Protein AF-A0A7S3ABY4-F1 (afdb_monomer_lite)

Organism: NCBI:txid101924

Radius of gyration: 22.82 Å; chains: 1; bounding box: 64×65×54 Å

pLDDT: mean 74.4, std 22.3, range [26.83, 98.19]

Sequence (322 aa):
MRSNRGLSEVEAQALKEISFKIVRERDPAELLEDACKLESSLGEHRMHLVALGISEEELAELKRVKKISQMGSVTTRELLHVELCKQKLIDHCFTENWKFIEQLFDSEVTTTGPKHLRVHGTEIVVPEICLAEYGEDFASDVFSIIYNGILREAIDLYSVLASLKRRTVLVDREDVRAVFSWWTDFRVFVVKSFEVEDQFILPWVTRRVNVSKTVMQQTCRNLRRSRIAFNLLKVSNTDEFEGRMHPGEVINRFHAAWEKVFLELKSYFEDSHRILVPMVARAYQPTDKTKLEREIFHYLKGNDEADLVYAFYQCNWTSSQD

Secondary structure (DSSP, 8-state):
-----PPPHHHHHHHHHHHHHHHHHS-HHHHHHHHHHHHHHHHHTHHHHHHTT--HHHHHHHHHHHHHHHTT---HHHHHHHHHHHHHHHHHHHHH-THHHHHHH---------------PPP------PPPPSSS-HHHHHHHHHHHHHHHHHHHHHHHHHHHHHTGGG--HHHHHHHHHHHHHHHHHHHHHHHHIIIIIHHHHHHH---TTSTTSHHHHHHHHHHHHHHHHHHHGGGGGTTTS-HHHHHHHHHHHHHHHHHHHHHHHHHHHHHHHHHHHHH--HHHHHHHHHHHHHHHHHTT-HHHHHHHHHHHHHTT--

Structure (mmCIF, N/CA/C/O backbone):
data_AF-A0A7S3ABY4-F1
#
_entry.id   AF-A0A7S3ABY4-F1
#
loop_
_atom_site.group_PDB
_atom_site.id
_atom_site.type_symbol
_atom_site.label_atom_id
_atom_site.label_alt_id
_atom_site.label_comp_id
_atom_site.label_asym_id
_atom_site.label_entity_id
_atom_site.label_seq_id
_atom_site.pdbx_PDB_ins_code
_atom_site.Cartn_x
_atom_site.Cartn_y
_atom_site.Cartn_z
_atom_site.occupancy
_atom_site.B_iso_or_equiv
_atom_site.auth_seq_id
_atom_site.auth_comp_id
_atom_site.auth_asym_id
_atom_site.auth_atom_id
_atom_site.pdbx_PDB_model_num
ATOM 1 N N . MET A 1 1 ? -37.703 10.423 -8.202 1.00 34.94 1 MET A N 1
ATOM 2 C CA . MET A 1 1 ? -37.306 11.652 -7.483 1.00 34.94 1 MET A CA 1
ATOM 3 C C . MET A 1 1 ? -36.234 11.285 -6.465 1.00 34.94 1 MET A C 1
ATOM 5 O O . MET A 1 1 ? -36.571 10.749 -5.418 1.00 34.94 1 MET A O 1
ATOM 9 N N . ARG A 1 2 ? -34.948 11.452 -6.801 1.00 26.83 2 ARG A N 1
ATOM 10 C CA . ARG A 1 2 ? -33.851 11.240 -5.842 1.00 26.83 2 ARG A CA 1
ATOM 11 C C . ARG A 1 2 ? -33.634 12.552 -5.086 1.00 26.83 2 ARG A C 1
ATOM 13 O O . ARG A 1 2 ? -33.465 13.597 -5.701 1.00 26.83 2 ARG A O 1
ATOM 20 N N . SER A 1 3 ? -33.759 12.486 -3.765 1.00 28.47 3 SER A N 1
ATOM 21 C CA . SER A 1 3 ? -33.599 13.614 -2.847 1.00 28.47 3 SER A CA 1
ATOM 22 C C . SER A 1 3 ? -32.124 14.016 -2.796 1.00 28.47 3 SER A C 1
ATOM 24 O O . SER A 1 3 ? -31.287 13.221 -2.375 1.00 28.47 3 SER A O 1
ATOM 26 N N . ASN A 1 4 ? -31.821 15.240 -3.236 1.00 27.44 4 ASN A N 1
ATOM 27 C CA . ASN A 1 4 ? -30.537 15.900 -3.014 1.00 27.44 4 ASN A CA 1
ATOM 28 C C . ASN A 1 4 ? -30.424 16.195 -1.512 1.00 27.44 4 ASN A C 1
ATOM 30 O O . ASN A 1 4 ? -30.981 17.180 -1.025 1.00 27.44 4 ASN A O 1
ATOM 34 N N . ARG A 1 5 ? -29.765 15.317 -0.750 1.00 35.97 5 ARG A N 1
ATOM 35 C CA . ARG A 1 5 ? -29.395 15.634 0.631 1.00 35.97 5 ARG A CA 1
ATOM 36 C C . ARG A 1 5 ? -28.160 16.524 0.584 1.00 35.97 5 ARG A C 1
ATOM 38 O O . ARG A 1 5 ? -27.069 16.050 0.293 1.00 35.97 5 ARG A O 1
ATOM 45 N N . GLY A 1 6 ? -28.362 17.817 0.825 1.00 34.53 6 GLY A N 1
ATOM 46 C CA . GLY A 1 6 ? -27.263 18.736 1.103 1.00 34.53 6 GLY A CA 1
ATOM 47 C C . GLY A 1 6 ? -26.481 18.288 2.339 1.00 34.53 6 GLY A C 1
ATOM 48 O O . GLY A 1 6 ? -27.031 17.615 3.214 1.00 34.53 6 GLY A O 1
ATOM 49 N N . LEU A 1 7 ? -25.202 18.659 2.382 1.00 32.78 7 LEU A N 1
ATOM 50 C CA . LEU A 1 7 ? -24.320 18.453 3.531 1.00 32.78 7 LEU A CA 1
ATOM 51 C C . LEU A 1 7 ? -24.982 18.982 4.805 1.00 32.78 7 LEU A C 1
ATOM 53 O O . LEU A 1 7 ? -25.539 20.084 4.810 1.00 32.78 7 LEU A O 1
ATOM 57 N N . SER A 1 8 ? -24.906 18.210 5.884 1.00 52.22 8 SER A N 1
ATOM 58 C CA . SER A 1 8 ? -25.321 18.692 7.195 1.00 52.22 8 SER A CA 1
ATOM 59 C C . SER A 1 8 ? -24.433 19.861 7.629 1.00 52.22 8 SER A C 1
ATOM 61 O O . SER A 1 8 ? -23.268 19.974 7.244 1.00 52.22 8 SER A O 1
ATOM 63 N N . GLU A 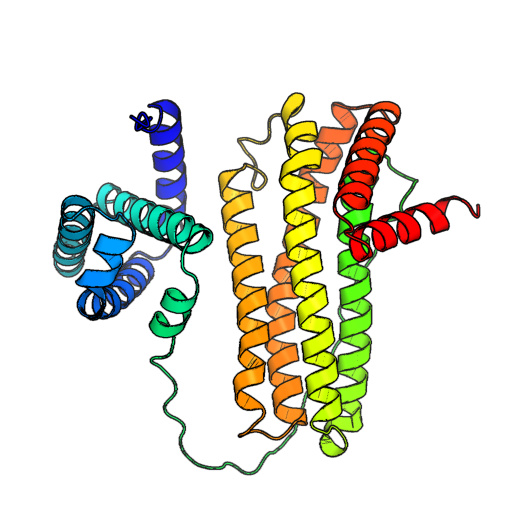1 9 ? -24.976 20.742 8.464 1.00 41.00 9 GLU A N 1
ATOM 64 C CA . GLU A 1 9 ? -24.266 21.923 8.972 1.00 41.00 9 GLU A CA 1
ATOM 65 C C . GLU A 1 9 ? -22.955 21.553 9.695 1.00 41.00 9 GLU A C 1
ATOM 67 O O . GLU A 1 9 ? -21.967 22.285 9.640 1.00 41.00 9 GLU A O 1
ATOM 72 N N . VAL A 1 10 ? -22.911 20.352 10.281 1.00 41.34 10 VAL A N 1
ATOM 73 C CA . VAL A 1 10 ? -21.732 19.772 10.936 1.00 41.34 10 VAL A CA 1
ATOM 74 C C . VAL A 1 10 ? -20.662 19.363 9.918 1.00 41.34 10 VAL A C 1
ATOM 76 O O . VAL A 1 10 ? -19.484 19.655 10.114 1.00 41.34 10 VAL A O 1
ATOM 79 N N . GLU A 1 11 ? -21.054 18.739 8.807 1.00 38.66 11 GLU A N 1
ATOM 80 C CA . GLU A 1 11 ? -20.134 18.357 7.726 1.00 38.66 11 GLU A CA 1
ATOM 81 C C . GLU A 1 11 ? -19.589 19.591 6.996 1.00 38.66 11 GLU A C 1
ATOM 83 O O . GLU A 1 11 ? -18.399 19.654 6.685 1.00 38.66 11 GLU A O 1
ATOM 88 N N . ALA A 1 12 ? -20.423 20.617 6.799 1.00 42.19 12 ALA A N 1
ATOM 89 C CA . ALA A 1 12 ? -20.000 21.895 6.235 1.00 42.19 12 ALA A CA 1
ATOM 90 C C . ALA A 1 12 ? -18.979 22.615 7.137 1.00 42.19 12 ALA A C 1
ATOM 92 O O . ALA A 1 12 ? -17.996 23.171 6.641 1.00 42.19 12 ALA A O 1
ATOM 93 N N . GLN A 1 13 ? -19.172 22.576 8.458 1.00 44.34 13 GLN A N 1
ATOM 94 C CA . GLN A 1 13 ? -18.255 23.182 9.423 1.00 44.34 13 GLN A CA 1
ATOM 95 C C . GLN A 1 13 ? -16.932 22.401 9.546 1.00 44.34 13 GLN A C 1
ATOM 97 O O . GLN A 1 13 ? -15.869 23.015 9.617 1.00 44.34 13 GLN A O 1
ATOM 102 N N . ALA A 1 14 ? -16.966 21.067 9.488 1.00 40.28 14 ALA A N 1
ATOM 103 C CA . ALA A 1 14 ? -15.760 20.235 9.506 1.00 40.28 14 ALA A CA 1
ATOM 104 C C . ALA A 1 14 ? -14.910 20.415 8.236 1.00 40.28 14 ALA A C 1
ATOM 106 O O . ALA A 1 14 ? -13.692 20.582 8.318 1.00 40.28 14 ALA A O 1
ATOM 107 N N . LEU A 1 15 ? -15.548 20.457 7.061 1.00 40.19 15 LEU A N 1
ATOM 108 C CA . LEU A 1 15 ? -14.867 20.761 5.798 1.00 40.19 15 LEU A CA 1
ATOM 109 C C . LEU A 1 15 ? -14.243 22.160 5.826 1.00 40.19 15 LEU A C 1
ATOM 111 O O . LEU A 1 15 ? -13.104 22.335 5.400 1.00 40.19 15 LEU A O 1
ATOM 115 N N . LYS A 1 16 ? -14.940 23.139 6.414 1.00 43.56 16 LYS A N 1
ATOM 116 C CA . LYS A 1 16 ? -14.416 24.492 6.614 1.00 43.56 16 LYS A CA 1
ATOM 117 C C . LYS A 1 16 ? -13.137 24.482 7.456 1.00 43.56 16 LYS A C 1
ATOM 119 O O . LYS A 1 16 ? -12.159 25.105 7.065 1.00 43.56 16 LYS A O 1
ATOM 124 N N . GLU A 1 17 ? -13.098 23.761 8.572 1.00 43.47 17 GLU A N 1
ATOM 125 C CA . GLU A 1 17 ? -11.913 23.700 9.445 1.00 43.47 17 GLU A CA 1
ATOM 126 C C . GLU A 1 17 ? -10.717 22.985 8.797 1.00 43.47 17 GLU A C 1
ATOM 128 O O . GLU A 1 17 ? -9.575 23.432 8.936 1.00 43.47 17 GLU A O 1
ATOM 133 N N . ILE A 1 18 ? -10.969 21.920 8.035 1.00 40.62 18 ILE A N 1
ATOM 134 C CA . ILE A 1 18 ? -9.929 21.141 7.347 1.00 40.62 18 ILE A CA 1
ATOM 135 C C . ILE A 1 18 ? -9.303 21.947 6.215 1.00 40.62 18 ILE A C 1
ATOM 137 O O . ILE A 1 18 ? -8.078 22.064 6.135 1.00 40.62 18 ILE A O 1
ATOM 141 N N . SER A 1 19 ? -10.129 22.572 5.381 1.00 40.19 19 SER A N 1
ATOM 142 C CA . SER A 1 19 ? -9.645 23.443 4.320 1.00 40.19 19 SER A CA 1
ATOM 143 C C . SER A 1 19 ? -8.882 24.651 4.892 1.00 40.19 19 SER A C 1
ATOM 145 O O . SER A 1 19 ? -7.916 25.103 4.285 1.00 40.19 19 SER A O 1
ATOM 147 N N . PHE A 1 20 ? -9.239 25.145 6.090 1.00 43.31 20 PHE A N 1
ATOM 148 C CA . PHE A 1 20 ? -8.554 26.283 6.724 1.00 43.31 20 PHE A CA 1
ATOM 149 C C . PHE A 1 20 ? -7.136 25.895 7.137 1.00 43.31 20 PHE A C 1
ATOM 151 O O . PHE A 1 20 ? -6.229 26.723 7.093 1.00 43.31 20 PHE A O 1
ATOM 158 N N . LYS A 1 21 ? -6.944 24.632 7.524 1.00 41.59 21 LYS A N 1
ATOM 159 C CA . LYS A 1 21 ? -5.642 24.077 7.879 1.00 41.59 21 LYS A CA 1
ATOM 160 C C . LYS A 1 21 ? -4.755 23.881 6.646 1.00 41.59 21 LYS A C 1
ATOM 162 O O . LYS A 1 21 ? -3.610 24.315 6.667 1.00 41.59 21 LYS A O 1
ATOM 167 N N . ILE A 1 22 ? -5.313 23.346 5.557 1.00 42.62 22 ILE A N 1
ATOM 168 C CA . ILE A 1 22 ? -4.608 23.160 4.273 1.00 42.62 22 ILE A CA 1
ATOM 169 C C . ILE A 1 22 ? -4.133 24.505 3.698 1.00 42.62 22 ILE A C 1
ATOM 171 O O . ILE A 1 22 ? -2.980 24.635 3.299 1.00 42.62 22 ILE A O 1
ATOM 175 N N . VAL A 1 23 ? -4.993 25.529 3.717 1.00 42.62 23 VAL A N 1
ATOM 176 C CA . VAL A 1 23 ? -4.667 26.879 3.216 1.00 42.62 23 VAL A CA 1
ATOM 177 C C . VAL A 1 23 ? -3.623 27.591 4.084 1.00 42.62 23 VAL A C 1
ATOM 179 O O . VAL A 1 23 ? -2.873 28.422 3.587 1.00 42.62 23 VAL A O 1
ATOM 182 N N . ARG A 1 24 ? -3.557 27.283 5.384 1.00 45.44 24 ARG A N 1
ATOM 183 C CA . ARG A 1 24 ? -2.607 27.910 6.314 1.00 45.44 24 ARG A CA 1
ATOM 184 C C . ARG A 1 24 ? -1.200 27.309 6.232 1.00 45.44 24 ARG A C 1
ATOM 186 O O . ARG A 1 24 ? -0.250 27.962 6.649 1.00 45.44 24 ARG A O 1
ATOM 193 N N . GLU A 1 25 ? -1.086 26.079 5.737 1.00 44.97 25 GLU A N 1
ATOM 194 C CA . GLU A 1 25 ? 0.168 25.318 5.673 1.00 44.97 25 GLU A CA 1
ATOM 195 C C . GLU A 1 25 ? 0.835 25.353 4.283 1.00 44.97 25 GLU A C 1
ATOM 197 O O . GLU A 1 25 ? 2.002 24.983 4.177 1.00 44.97 25 GLU A O 1
ATOM 202 N N . ARG A 1 26 ? 0.144 25.822 3.231 1.00 48.25 26 ARG A N 1
ATOM 203 C CA . ARG A 1 26 ? 0.707 25.978 1.875 1.00 48.25 26 ARG A CA 1
ATOM 204 C C . ARG A 1 26 ? 0.994 27.441 1.539 1.00 48.25 26 ARG A C 1
ATOM 206 O O . ARG A 1 26 ? 0.268 28.334 1.973 1.00 48.25 26 ARG A O 1
ATOM 213 N N . ASP A 1 27 ? 2.036 27.675 0.741 1.00 52.84 27 ASP A N 1
ATOM 214 C CA . ASP A 1 27 ? 2.350 29.006 0.216 1.00 52.84 27 ASP A CA 1
ATOM 215 C C . ASP A 1 27 ? 1.192 29.485 -0.690 1.00 52.84 27 ASP A C 1
ATOM 217 O O . ASP A 1 27 ? 0.827 28.788 -1.645 1.00 52.84 27 ASP A O 1
ATOM 221 N N . PRO A 1 28 ? 0.585 30.658 -0.422 1.00 43.59 28 PRO A N 1
ATOM 222 C CA . PRO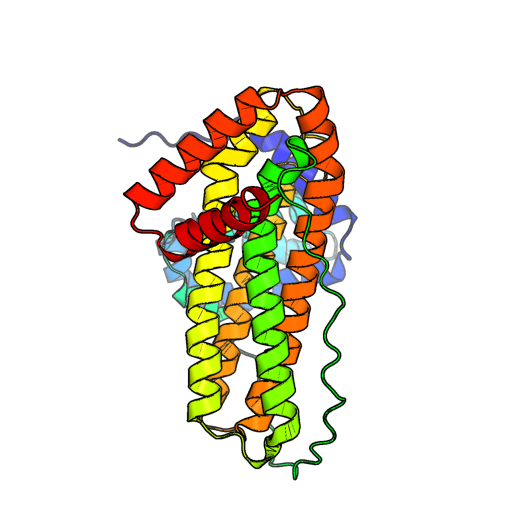 A 1 28 ? -0.440 31.245 -1.279 1.00 43.59 28 PRO A CA 1
ATOM 223 C C . PRO A 1 28 ? -0.038 31.354 -2.755 1.00 43.59 28 PRO A C 1
ATOM 225 O O . PRO A 1 28 ? -0.917 31.287 -3.614 1.00 43.59 28 PRO A O 1
ATOM 228 N N . ALA A 1 29 ? 1.258 31.495 -3.060 1.00 45.78 29 ALA A N 1
ATOM 229 C CA . ALA A 1 29 ? 1.770 31.523 -4.428 1.00 45.78 29 ALA A CA 1
ATOM 230 C C . ALA A 1 29 ? 1.627 30.163 -5.137 1.00 45.78 29 ALA A C 1
ATOM 232 O O . ALA A 1 29 ? 1.169 30.125 -6.279 1.00 45.78 29 ALA A O 1
ATOM 233 N N . GLU A 1 30 ? 1.917 29.051 -4.450 1.00 49.22 30 GLU A N 1
ATOM 234 C CA . GLU A 1 30 ? 1.723 27.693 -4.986 1.00 49.22 30 GLU A CA 1
ATOM 235 C C . GLU A 1 30 ? 0.240 27.391 -5.224 1.00 49.22 30 GLU A C 1
ATOM 237 O O . GLU A 1 30 ? -0.139 26.830 -6.251 1.00 49.22 30 GLU A O 1
ATOM 242 N N . LEU A 1 31 ? -0.627 27.807 -4.293 1.00 46.69 31 LEU A N 1
ATOM 243 C CA . LEU A 1 31 ? -2.077 27.647 -4.438 1.00 46.69 31 LEU A CA 1
ATOM 244 C C . LEU A 1 31 ? -2.624 28.447 -5.631 1.00 46.69 31 LEU A C 1
ATOM 246 O O . LEU A 1 31 ? -3.525 27.970 -6.329 1.00 46.69 31 LEU A O 1
ATOM 250 N N . LEU A 1 32 ? -2.077 29.644 -5.875 1.00 43.97 32 LEU A N 1
ATOM 251 C CA . LEU A 1 32 ? -2.405 30.474 -7.036 1.00 43.97 32 LEU A CA 1
ATOM 252 C C . LEU A 1 32 ? -1.945 29.826 -8.347 1.00 43.97 32 LEU A C 1
ATOM 254 O O . LEU A 1 32 ? -2.675 29.863 -9.337 1.00 43.97 32 LEU A O 1
ATOM 258 N N . GLU A 1 33 ? -0.747 29.244 -8.359 1.00 51.25 33 GLU A N 1
ATOM 259 C CA . GLU A 1 33 ? -0.176 28.580 -9.528 1.00 51.25 33 GLU A CA 1
ATOM 260 C C . GLU A 1 33 ? -0.978 27.324 -9.902 1.00 51.25 33 GLU A C 1
ATOM 262 O O . GLU A 1 33 ? -1.387 27.179 -11.057 1.00 51.25 33 GLU A O 1
ATOM 267 N N . ASP A 1 34 ? -1.307 26.479 -8.919 1.00 48.75 34 ASP A N 1
ATOM 268 C CA . ASP A 1 34 ? -2.157 25.294 -9.093 1.00 48.75 34 ASP A CA 1
ATOM 269 C C . ASP A 1 34 ? -3.559 25.676 -9.610 1.00 48.75 34 ASP A C 1
ATOM 271 O O . ASP A 1 34 ? -4.133 24.989 -10.457 1.00 48.75 34 ASP A O 1
ATOM 275 N N . ALA A 1 35 ? -4.129 26.788 -9.127 1.00 44.81 35 ALA A N 1
ATOM 276 C CA . ALA A 1 35 ? -5.426 27.292 -9.585 1.00 44.81 35 ALA A CA 1
ATOM 277 C C . ALA A 1 35 ? -5.375 27.873 -11.012 1.00 44.81 35 ALA A C 1
ATOM 279 O O . ALA A 1 35 ? -6.304 27.674 -11.797 1.00 44.81 35 ALA A O 1
ATOM 280 N N . CYS A 1 36 ? -4.290 28.563 -11.375 1.00 45.84 36 CYS A N 1
ATOM 281 C CA . CYS A 1 36 ? -4.082 29.078 -12.728 1.00 45.84 36 CYS A CA 1
ATOM 282 C C . CYS A 1 36 ? -3.913 27.950 -13.754 1.00 45.84 36 CYS A C 1
ATOM 284 O O . CYS A 1 36 ? -4.496 28.045 -14.836 1.00 45.84 36 CYS A O 1
ATOM 286 N N . LYS A 1 37 ? -3.184 26.881 -13.399 1.00 50.84 37 LYS A N 1
ATOM 287 C CA . LYS A 1 37 ? -3.036 25.665 -14.220 1.00 50.84 37 LYS A CA 1
ATOM 288 C C . LYS A 1 37 ? -4.385 24.987 -14.467 1.00 50.84 37 LYS A C 1
ATOM 290 O O . LYS A 1 37 ? -4.700 24.657 -15.605 1.00 50.84 37 LYS A O 1
ATOM 295 N N . LEU A 1 38 ? -5.226 24.892 -13.433 1.00 46.72 38 LEU A N 1
ATOM 296 C CA . LEU A 1 38 ? -6.568 24.317 -13.541 1.00 46.72 38 LEU A CA 1
ATOM 297 C C . LEU A 1 38 ? -7.471 25.084 -14.534 1.00 46.72 38 LEU A C 1
ATOM 299 O O . LEU A 1 38 ? -8.243 24.461 -15.247 1.00 46.72 38 LEU A O 1
ATOM 303 N N . GLU A 1 39 ? -7.396 26.419 -14.639 1.00 44.47 39 GLU A N 1
ATOM 304 C CA . GLU A 1 39 ? -8.281 27.174 -15.549 1.00 44.47 39 GLU A CA 1
ATOM 305 C C . GLU A 1 39 ? -7.903 27.087 -17.031 1.00 44.47 39 GLU A C 1
ATOM 307 O O . GLU A 1 39 ? -8.807 27.006 -17.866 1.00 44.47 39 GLU A O 1
ATOM 312 N N . SER A 1 40 ? -6.610 27.101 -17.371 1.00 49.31 40 SER A N 1
ATOM 313 C CA . SER A 1 40 ? -6.174 26.912 -18.769 1.00 49.31 40 SER A CA 1
ATOM 314 C C . SER A 1 40 ? -6.778 25.628 -19.351 1.00 49.31 40 SER A C 1
ATOM 316 O O . SER A 1 40 ? -7.287 25.605 -20.465 1.00 49.31 40 SER A O 1
ATOM 318 N N . SER A 1 41 ? -6.847 24.618 -18.495 1.00 49.62 41 SER A N 1
ATOM 319 C CA . SER A 1 41 ? -7.494 23.330 -18.670 1.00 49.62 41 SER A CA 1
ATOM 320 C C . SER A 1 41 ? -9.040 23.347 -18.654 1.00 49.62 41 SER A C 1
ATOM 322 O O . SER A 1 41 ? -9.685 22.653 -19.438 1.00 49.62 41 SER A O 1
ATOM 324 N N . LEU A 1 42 ? -9.681 24.148 -17.789 1.00 45.56 42 LEU A N 1
ATOM 325 C CA . LEU A 1 42 ? -11.153 24.255 -17.700 1.00 45.56 42 LEU A CA 1
ATOM 326 C C . LEU A 1 42 ? -11.772 25.012 -18.897 1.00 45.56 42 LEU A C 1
ATOM 328 O O . LEU A 1 42 ? -12.936 24.781 -19.238 1.00 45.56 42 LEU A O 1
ATOM 332 N N . GLY A 1 43 ? -11.025 25.923 -19.534 1.00 51.09 43 GLY A N 1
ATOM 333 C CA . GLY A 1 43 ? -11.480 26.700 -20.694 1.00 51.09 43 GLY A CA 1
ATOM 334 C C . GLY A 1 43 ? -11.748 25.845 -21.936 1.00 51.09 43 GLY A C 1
ATOM 335 O O . GLY A 1 43 ? -12.757 26.046 -22.615 1.00 51.09 43 GLY A O 1
ATOM 336 N N . GLU A 1 44 ? -10.898 24.849 -22.183 1.00 47.91 44 GLU A N 1
ATOM 337 C CA . GLU A 1 44 ? -10.996 23.931 -23.327 1.00 47.91 44 GLU A CA 1
ATOM 338 C C . GLU A 1 44 ? -12.053 22.833 -23.132 1.00 47.91 44 GLU A C 1
ATOM 340 O O . GLU A 1 44 ? -12.485 22.195 -24.094 1.00 47.91 44 GLU A O 1
ATOM 345 N N . HIS A 1 45 ? -12.531 22.628 -21.901 1.00 50.72 45 HIS A N 1
ATOM 346 C CA . HIS A 1 45 ? -13.358 21.470 -21.547 1.00 50.72 45 HIS A CA 1
ATOM 347 C C . HIS A 1 45 ? -14.708 21.813 -20.908 1.00 50.72 45 HIS A C 1
ATOM 349 O O . HIS A 1 45 ? -15.376 20.966 -20.311 1.00 50.72 45 HIS A O 1
ATOM 355 N N . ARG A 1 46 ? -15.163 23.055 -21.097 1.00 49.62 46 ARG A N 1
ATOM 356 C CA . ARG A 1 46 ? -16.433 23.584 -20.578 1.00 49.62 46 ARG A CA 1
ATOM 357 C C . ARG A 1 46 ? -17.642 22.665 -20.806 1.00 49.62 46 ARG A C 1
ATOM 359 O O . ARG A 1 46 ? -18.452 22.505 -19.901 1.00 49.62 46 ARG A O 1
ATOM 366 N N . MET A 1 47 ? -17.769 22.053 -21.988 1.00 45.88 47 MET A N 1
ATOM 367 C CA . MET A 1 47 ? -18.894 21.154 -22.293 1.00 45.88 47 MET A CA 1
ATOM 368 C C . MET A 1 47 ? -18.855 19.840 -21.501 1.00 45.88 47 MET A C 1
ATOM 370 O O . MET A 1 47 ? -19.902 19.254 -21.244 1.00 45.88 47 MET A O 1
ATOM 374 N N . HIS A 1 48 ? -17.671 19.366 -21.115 1.00 43.72 48 HIS A N 1
ATOM 375 C CA . HIS A 1 48 ? -17.511 18.110 -20.379 1.00 43.72 48 HIS A CA 1
ATOM 376 C C . HIS A 1 48 ? -17.741 18.300 -18.881 1.00 43.72 48 HIS A C 1
ATOM 378 O O . HIS A 1 48 ? -18.348 17.448 -18.248 1.00 43.72 48 HIS A O 1
ATOM 384 N N . LEU A 1 49 ? -17.384 19.460 -18.331 1.00 45.47 49 LEU A N 1
ATOM 385 C CA . LEU A 1 49 ? -17.630 19.788 -16.923 1.00 45.47 49 LEU A CA 1
ATOM 386 C C . LEU A 1 49 ? -19.128 19.895 -16.600 1.00 45.47 49 LEU A C 1
ATOM 388 O O . LEU A 1 49 ? -19.567 19.418 -15.560 1.00 45.47 49 LEU A O 1
ATOM 392 N N . VAL A 1 50 ? -19.923 20.444 -17.526 1.00 52.75 50 VAL A N 1
ATOM 393 C CA . VAL A 1 50 ? -21.394 20.470 -17.413 1.00 52.75 50 VAL A CA 1
ATOM 394 C C . VAL A 1 50 ? -21.989 19.058 -17.524 1.00 52.75 50 VAL A C 1
ATOM 396 O O . VAL A 1 50 ? -22.975 18.750 -16.858 1.00 52.75 50 VAL A O 1
ATOM 399 N N . ALA A 1 51 ? -21.378 18.172 -18.321 1.00 44.28 51 ALA A N 1
ATOM 400 C CA . ALA A 1 51 ? -21.773 16.763 -18.406 1.00 44.28 51 ALA A CA 1
ATOM 401 C C . ALA A 1 51 ? -21.421 15.965 -17.133 1.00 44.28 51 ALA A C 1
ATOM 403 O O . ALA A 1 51 ? -22.120 15.012 -16.807 1.00 44.28 51 ALA A O 1
ATOM 404 N N . LEU A 1 52 ? -20.401 16.401 -16.387 1.00 43.50 52 LEU A N 1
ATOM 405 C CA . LEU A 1 52 ? -19.989 15.889 -15.073 1.00 43.50 52 LEU A CA 1
ATOM 406 C C . LEU A 1 52 ? -20.795 16.510 -13.911 1.00 43.50 52 LEU A C 1
ATOM 408 O O . LEU A 1 52 ? -20.317 16.601 -12.786 1.00 43.50 52 LEU A O 1
ATOM 412 N N . GLY A 1 53 ? -21.996 17.030 -14.177 1.00 50.47 53 GLY A N 1
ATOM 413 C CA . GLY A 1 53 ? -22.896 17.537 -13.137 1.00 50.47 53 GLY A CA 1
ATOM 414 C C . GLY A 1 53 ? -22.416 18.785 -12.388 1.00 50.47 53 GLY A C 1
ATOM 415 O O . GLY A 1 53 ? -23.094 19.204 -11.449 1.00 50.47 53 GLY A O 1
ATOM 416 N N . ILE A 1 54 ? -21.300 19.402 -12.796 1.00 57.00 54 ILE A N 1
ATOM 417 C CA . ILE A 1 54 ? -20.847 20.680 -12.242 1.00 57.00 54 ILE A CA 1
ATOM 418 C C . ILE A 1 54 ? -21.790 21.757 -12.757 1.00 57.00 54 ILE A C 1
ATOM 420 O O . ILE A 1 54 ? -21.921 21.976 -13.965 1.00 57.00 54 ILE A O 1
ATOM 424 N N . SER A 1 55 ? -22.470 22.425 -11.832 1.00 72.00 55 SER A N 1
ATOM 425 C CA . SER A 1 55 ? -23.422 23.467 -12.192 1.00 72.00 55 SER A CA 1
ATOM 426 C C . SER A 1 55 ? -22.710 24.660 -12.843 1.00 72.00 55 SER A C 1
ATOM 428 O O . SER A 1 55 ? -21.572 24.994 -12.512 1.00 72.00 55 SER A O 1
ATOM 430 N N . GLU A 1 56 ? -23.394 25.357 -13.754 1.00 70.31 56 GLU A N 1
ATOM 431 C CA . GLU A 1 56 ? -22.885 26.619 -14.322 1.00 70.31 56 GLU A CA 1
ATOM 432 C C . GLU A 1 56 ? -22.613 27.669 -13.224 1.00 70.31 56 GLU A C 1
ATOM 434 O O . GLU A 1 56 ? -21.763 28.536 -13.402 1.00 70.31 56 GLU A O 1
ATOM 439 N N . GLU A 1 57 ? -23.274 27.558 -12.066 1.00 69.44 57 GLU A N 1
ATOM 440 C CA . GLU A 1 57 ? -23.034 28.395 -10.886 1.00 69.44 57 GLU A CA 1
ATOM 441 C C . GLU A 1 57 ? -21.689 28.070 -10.212 1.00 69.44 57 GLU A C 1
ATOM 443 O O . GLU A 1 57 ? -20.899 28.978 -9.961 1.00 69.44 57 GLU A O 1
ATOM 448 N N . GLU A 1 58 ? -21.361 26.787 -10.016 1.00 62.69 58 GLU A N 1
ATOM 449 C CA . GLU A 1 58 ? -20.046 26.351 -9.513 1.00 62.69 58 GLU A CA 1
ATOM 450 C C . GLU A 1 58 ? -18.914 26.713 -10.488 1.00 62.69 58 GLU A C 1
ATOM 452 O O . GLU A 1 58 ? -17.837 27.148 -10.072 1.00 62.69 58 GLU A O 1
ATOM 457 N N . LEU A 1 59 ? -19.166 26.605 -11.796 1.00 65.50 59 LEU A N 1
ATOM 458 C CA . LEU A 1 59 ? -18.205 26.988 -12.830 1.00 65.50 59 LEU A CA 1
ATOM 459 C C . LEU A 1 59 ? -17.991 28.513 -12.890 1.00 65.50 59 LEU A C 1
ATOM 461 O O . LEU A 1 59 ? -16.868 28.983 -13.097 1.00 65.50 59 LEU A O 1
ATOM 465 N N . ALA A 1 60 ? -19.057 29.299 -12.719 1.00 70.25 60 ALA A N 1
ATOM 466 C CA . ALA A 1 60 ? -18.987 30.755 -12.647 1.00 70.25 60 ALA A CA 1
ATOM 467 C C . ALA A 1 60 ? -18.251 31.227 -11.386 1.00 70.25 60 ALA A C 1
ATOM 469 O O . ALA A 1 60 ? -17.457 32.169 -11.460 1.00 70.25 60 ALA A O 1
ATOM 470 N N . GLU A 1 61 ? -18.453 30.550 -10.256 1.00 63.50 61 GLU A N 1
ATOM 471 C CA . GLU A 1 61 ? -17.783 30.877 -8.999 1.00 63.50 61 GLU A CA 1
ATOM 472 C C . GLU A 1 61 ? -16.284 30.532 -9.047 1.00 63.50 61 GLU A C 1
ATOM 474 O O . GLU A 1 61 ? -15.460 31.347 -8.634 1.00 63.50 61 GLU A O 1
ATOM 479 N N . LEU A 1 62 ? -15.888 29.414 -9.672 1.00 62.53 62 LEU A N 1
ATOM 480 C CA . LEU A 1 62 ? -14.472 29.099 -9.933 1.00 62.53 62 LEU A CA 1
ATOM 481 C C . LEU A 1 62 ? -13.770 30.200 -10.751 1.00 62.53 62 LEU A C 1
ATOM 483 O O . LEU A 1 62 ? -12.689 30.666 -10.378 1.00 62.53 62 LEU A O 1
ATOM 487 N N . LYS A 1 63 ? -14.414 30.682 -11.824 1.00 69.00 63 LYS A N 1
ATOM 488 C CA . LYS A 1 63 ? -13.906 31.801 -12.643 1.00 69.00 63 LYS A CA 1
ATOM 489 C C . LYS A 1 63 ? -13.822 33.104 -11.849 1.00 69.00 63 LYS A C 1
ATOM 491 O O . LYS A 1 63 ? -12.884 33.888 -12.016 1.00 69.00 63 LYS A O 1
ATOM 496 N N . ARG A 1 64 ? -14.801 33.356 -10.976 1.00 70.00 64 ARG A N 1
ATOM 497 C CA . ARG A 1 64 ? -14.819 34.527 -10.095 1.00 70.00 64 ARG A CA 1
ATOM 498 C C . ARG A 1 64 ? -13.643 34.501 -9.122 1.00 70.00 64 ARG A C 1
ATOM 500 O O . ARG A 1 64 ? -12.967 35.520 -8.992 1.00 70.00 64 ARG A O 1
ATOM 507 N N . VAL A 1 65 ? -13.362 33.362 -8.487 1.00 58.31 65 VAL A N 1
ATOM 508 C CA . VAL A 1 65 ? -12.250 33.255 -7.533 1.00 58.31 65 VAL A CA 1
ATOM 509 C C . VAL A 1 65 ? -10.892 33.437 -8.221 1.00 58.31 65 VAL A C 1
ATOM 511 O O . VAL A 1 65 ? -10.034 34.114 -7.657 1.00 58.31 65 VAL A O 1
ATOM 514 N N . LYS A 1 66 ? -10.696 32.969 -9.465 1.00 60.69 66 LYS A N 1
ATOM 515 C CA . LYS A 1 66 ? -9.468 33.288 -10.223 1.00 60.69 66 LYS A CA 1
ATOM 516 C C . LYS A 1 66 ? -9.337 34.779 -10.523 1.00 60.69 66 LYS A C 1
ATOM 518 O O . LYS A 1 66 ? -8.262 35.354 -10.374 1.00 60.69 66 LYS A O 1
ATOM 523 N N . LYS A 1 67 ? -10.426 35.437 -10.924 1.00 65.81 67 LYS A N 1
ATOM 524 C CA . LYS A 1 67 ? -10.397 36.886 -11.162 1.00 65.81 67 LYS A CA 1
ATOM 525 C C . LYS A 1 67 ? -9.977 37.648 -9.900 1.00 65.81 67 LYS A C 1
ATOM 527 O O . LYS A 1 67 ? -9.234 38.617 -9.994 1.00 65.81 67 LYS A O 1
ATOM 532 N N . ILE A 1 68 ? -10.404 37.178 -8.729 1.00 57.16 68 ILE A N 1
ATOM 533 C CA . ILE A 1 68 ? -10.022 37.738 -7.426 1.00 57.16 68 ILE A CA 1
ATOM 534 C C . ILE A 1 68 ? -8.563 37.390 -7.071 1.00 57.16 68 ILE A C 1
ATOM 536 O O . ILE A 1 68 ? -7.843 38.245 -6.554 1.00 57.16 68 ILE A O 1
ATOM 540 N N . SER A 1 69 ? -8.077 36.194 -7.428 1.00 53.53 69 SER A N 1
ATOM 541 C CA . SER A 1 69 ? -6.679 35.788 -7.216 1.00 53.53 69 SER A CA 1
ATOM 542 C C . SER A 1 69 ? -5.671 36.551 -8.061 1.00 53.53 69 SER A C 1
ATOM 544 O O . SER A 1 69 ? -4.628 36.957 -7.553 1.00 53.53 69 SER A O 1
ATOM 546 N N . GLN A 1 70 ? -6.025 36.875 -9.301 1.00 58.81 70 GLN A N 1
ATOM 547 C CA . GLN A 1 70 ? -5.231 37.744 -10.169 1.00 58.81 70 GLN A CA 1
ATOM 548 C C . GLN A 1 70 ? -5.194 39.205 -9.697 1.00 58.81 70 GLN A C 1
ATOM 550 O O . GLN A 1 70 ? -4.292 39.948 -10.075 1.00 58.81 70 GLN A O 1
ATOM 555 N N . MET A 1 71 ? -6.146 39.623 -8.857 1.00 64.62 71 MET A N 1
ATOM 556 C CA . MET A 1 71 ? -6.201 40.971 -8.282 1.00 64.62 71 MET A CA 1
ATOM 557 C C . MET A 1 71 ? -5.394 41.115 -6.980 1.00 64.62 71 MET A C 1
ATOM 559 O O . MET A 1 71 ? -5.377 42.195 -6.393 1.00 64.62 71 MET A O 1
ATOM 563 N N . GLY A 1 72 ? -4.699 40.061 -6.532 1.00 55.66 72 GLY A N 1
ATOM 564 C CA . GLY A 1 72 ? -3.736 40.132 -5.427 1.00 55.66 72 GLY A CA 1
ATOM 565 C C . GLY A 1 72 ? -4.345 40.226 -4.023 1.00 55.66 72 GLY A C 1
ATOM 566 O O . GLY A 1 72 ? -3.606 40.384 -3.055 1.00 55.66 72 GLY A O 1
ATOM 567 N N . SER A 1 73 ? -5.667 40.098 -3.877 1.00 52.62 73 SER A N 1
ATOM 568 C CA . SER A 1 73 ? -6.331 40.033 -2.570 1.00 52.62 73 SER A CA 1
ATOM 569 C C . SER A 1 73 ? -7.313 38.864 -2.526 1.00 52.62 73 SER A C 1
ATOM 571 O O . SER A 1 73 ? -8.501 39.032 -2.793 1.00 52.62 73 SER A O 1
ATOM 573 N N . VAL A 1 74 ? -6.821 37.670 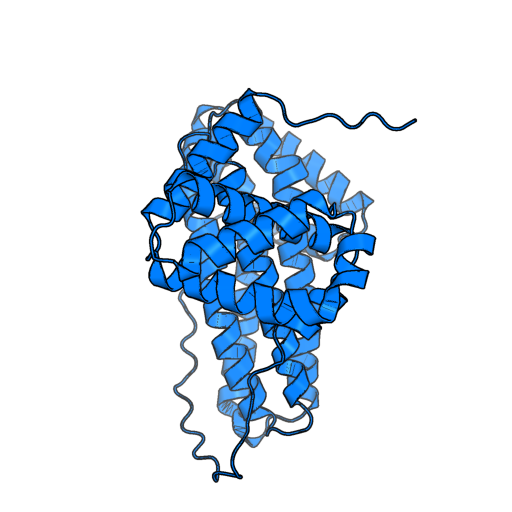-2.196 1.00 60.34 74 VAL A N 1
ATOM 574 C CA . VAL A 1 74 ? -7.686 36.507 -1.953 1.00 60.34 74 VAL A CA 1
ATOM 575 C C . VAL A 1 74 ? -7.915 36.372 -0.464 1.00 60.34 74 VAL A C 1
ATOM 577 O O . VAL A 1 74 ? -6.971 36.276 0.321 1.00 60.34 74 VAL A O 1
ATOM 580 N N . THR A 1 75 ? -9.174 36.355 -0.055 1.00 68.19 75 THR A N 1
ATOM 581 C CA . THR A 1 75 ? -9.520 36.065 1.332 1.00 68.19 75 THR A CA 1
ATOM 582 C C . THR A 1 75 ? -9.336 34.574 1.615 1.00 68.19 75 THR A C 1
ATOM 584 O O . THR A 1 75 ? -9.546 33.720 0.753 1.00 68.19 75 THR A O 1
ATOM 587 N N . THR A 1 76 ? -9.009 34.212 2.858 1.00 54.19 76 THR A N 1
ATOM 588 C CA . THR A 1 76 ? -8.877 32.799 3.264 1.00 54.19 76 THR A CA 1
ATOM 589 C C . THR A 1 76 ? -10.138 31.983 2.959 1.00 54.19 76 THR A C 1
ATOM 591 O O . THR A 1 76 ? -10.047 30.796 2.669 1.00 54.19 76 THR A O 1
ATOM 594 N N . ARG A 1 77 ? -11.316 32.624 2.966 1.00 55.72 77 ARG A N 1
ATOM 595 C CA . ARG A 1 77 ? -12.605 32.012 2.613 1.00 55.72 77 ARG A CA 1
ATOM 596 C C . ARG A 1 77 ? -12.688 31.605 1.138 1.00 55.72 77 ARG A C 1
ATOM 598 O O . ARG A 1 77 ? -13.296 30.584 0.839 1.00 55.72 77 ARG A O 1
ATOM 605 N N . GLU A 1 78 ? -12.101 32.382 0.235 1.00 56.19 78 GLU A N 1
ATOM 606 C CA . GLU A 1 78 ? -12.112 32.106 -1.207 1.00 56.19 78 GLU A CA 1
ATOM 607 C C . GLU A 1 78 ? -11.133 30.981 -1.565 1.00 56.19 78 GLU A C 1
ATOM 609 O O . GLU A 1 78 ? -11.497 30.082 -2.318 1.00 56.19 78 GLU A O 1
ATOM 614 N N . LEU A 1 79 ? -9.948 30.946 -0.938 1.00 55.56 79 LEU A N 1
ATOM 615 C CA . LEU A 1 79 ? -9.015 29.812 -1.055 1.00 55.56 79 LEU A CA 1
ATOM 616 C C . LEU A 1 79 ? -9.642 28.506 -0.548 1.00 55.56 79 LEU A C 1
ATOM 618 O O . LEU A 1 79 ? -9.520 27.461 -1.183 1.00 55.56 79 LEU A O 1
ATOM 622 N N . LEU A 1 80 ? -10.374 28.584 0.567 1.00 51.81 80 LEU A N 1
ATOM 623 C CA . LEU A 1 80 ? -11.127 27.466 1.130 1.00 51.81 80 LEU A CA 1
ATOM 624 C C . LEU A 1 80 ? -12.120 26.868 0.134 1.00 51.81 80 LEU A C 1
ATOM 626 O O . LEU A 1 80 ? -12.250 25.653 0.014 1.00 51.81 80 LEU A O 1
ATOM 630 N N . HIS A 1 81 ? -12.850 27.754 -0.541 1.00 56.72 81 HIS A N 1
ATOM 631 C CA . HIS A 1 81 ? -13.904 27.390 -1.468 1.00 56.72 81 HIS A CA 1
ATOM 632 C C . HIS A 1 81 ? -13.324 26.717 -2.715 1.00 56.72 81 HIS A C 1
ATOM 634 O O . HIS A 1 81 ? -13.850 25.698 -3.148 1.00 56.72 81 HIS A O 1
ATOM 640 N N . VAL A 1 82 ? -12.191 27.214 -3.226 1.00 58.81 82 VAL A N 1
ATOM 641 C CA . VAL A 1 82 ? -11.459 26.588 -4.341 1.00 58.81 82 VAL A CA 1
ATOM 642 C C . VAL A 1 82 ? -11.022 25.173 -3.996 1.00 58.81 82 VAL A C 1
ATOM 644 O O . VAL A 1 82 ? -11.221 24.270 -4.802 1.00 58.81 82 VAL A O 1
ATOM 647 N N . GLU A 1 83 ? -10.471 24.956 -2.803 1.00 58.34 83 GLU A N 1
ATOM 648 C CA . GLU A 1 83 ? -10.008 23.626 -2.406 1.00 58.34 83 GLU A CA 1
ATOM 649 C C . GLU A 1 83 ? -11.176 22.645 -2.220 1.00 58.34 83 GLU A C 1
ATOM 651 O O . GLU A 1 83 ? -11.096 21.488 -2.624 1.00 58.34 83 GLU A O 1
ATOM 656 N N . LEU A 1 84 ? -12.311 23.126 -1.704 1.00 59.38 84 LEU A N 1
ATOM 657 C CA . LEU A 1 84 ? -13.566 22.370 -1.642 1.00 59.38 84 LEU A CA 1
ATOM 658 C C . LEU A 1 84 ? -14.106 22.010 -3.035 1.00 59.38 84 LEU A C 1
ATOM 660 O O . LEU A 1 84 ? -14.549 20.882 -3.246 1.00 59.38 84 LEU A O 1
ATOM 664 N N . CYS A 1 85 ? -14.057 22.937 -3.993 1.00 56.69 85 CYS A N 1
ATOM 665 C CA . CYS A 1 85 ? -14.443 22.674 -5.379 1.00 56.69 85 CYS A CA 1
ATOM 666 C C . CYS A 1 85 ? -13.492 21.677 -6.056 1.00 56.69 85 CYS A C 1
ATOM 668 O O . CYS A 1 85 ? -13.969 20.772 -6.737 1.00 56.69 85 CYS A O 1
ATOM 670 N N . LYS A 1 86 ? -12.174 21.784 -5.827 1.00 60.44 86 LYS A N 1
ATOM 671 C CA . LYS A 1 86 ? -11.183 20.801 -6.295 1.00 60.44 86 LYS A CA 1
ATOM 672 C C . LYS A 1 86 ? -11.458 19.416 -5.718 1.00 60.44 86 LYS A C 1
ATOM 674 O O . LYS A 1 86 ? -11.472 18.451 -6.472 1.00 60.44 86 LYS A O 1
ATOM 679 N N . GLN A 1 87 ? -11.732 19.320 -4.418 1.00 58.16 87 GLN A N 1
ATOM 680 C CA . GLN A 1 87 ? -12.033 18.044 -3.772 1.00 58.16 87 GLN A CA 1
ATOM 681 C C . GLN A 1 87 ? -13.306 17.407 -4.338 1.00 58.16 87 GLN A C 1
ATOM 683 O O . GLN A 1 87 ? -13.292 16.230 -4.675 1.00 58.16 87 GLN A O 1
ATOM 688 N N . LYS A 1 88 ? -14.378 18.185 -4.535 1.00 58.41 88 LYS A N 1
ATOM 689 C CA . LYS A 1 88 ? -15.604 17.693 -5.185 1.00 58.41 88 LYS A CA 1
ATOM 690 C C . LYS A 1 88 ? -15.360 17.216 -6.617 1.00 58.41 88 LYS A C 1
ATOM 692 O O . LYS A 1 88 ? -15.916 16.200 -7.015 1.00 58.41 88 LYS A O 1
ATOM 697 N N . LEU A 1 89 ? -14.533 17.935 -7.378 1.00 53.34 89 LEU A N 1
ATOM 698 C CA . LEU A 1 89 ? -14.104 17.533 -8.719 1.00 53.34 89 LEU A CA 1
ATOM 699 C C . LEU A 1 89 ? -13.336 16.208 -8.683 1.00 53.34 89 LEU A C 1
ATOM 701 O O . LEU A 1 89 ? -13.623 15.326 -9.480 1.00 53.34 89 LEU A O 1
ATOM 705 N N . ILE A 1 90 ? -12.410 16.044 -7.738 1.00 54.97 90 ILE A N 1
ATOM 706 C CA . ILE A 1 90 ? -11.663 14.797 -7.534 1.00 54.97 90 ILE A CA 1
ATOM 707 C C . ILE A 1 90 ? -12.627 13.654 -7.193 1.00 54.97 90 ILE A C 1
ATOM 709 O O . ILE A 1 90 ? -12.616 12.634 -7.877 1.00 54.97 90 ILE A O 1
ATOM 713 N N . ASP A 1 91 ? -13.504 13.838 -6.206 1.00 50.22 91 ASP A N 1
ATOM 714 C CA . ASP A 1 91 ? -14.459 12.817 -5.760 1.00 50.22 91 ASP A CA 1
ATOM 715 C C . ASP A 1 91 ? -15.437 12.411 -6.887 1.00 50.22 91 ASP A C 1
ATOM 717 O O . ASP A 1 91 ? -15.779 11.234 -7.038 1.00 50.22 91 ASP A O 1
ATOM 721 N N . HIS A 1 92 ? -15.852 13.363 -7.731 1.00 47.09 92 HIS A N 1
ATOM 722 C CA . HIS A 1 92 ? -16.726 13.109 -8.879 1.00 47.09 92 HIS A CA 1
ATOM 723 C C . HIS A 1 92 ? -15.985 12.440 -10.054 1.00 47.09 92 HIS A C 1
ATOM 725 O O . HIS A 1 92 ? -16.488 11.500 -10.668 1.00 47.09 92 HIS A O 1
ATOM 731 N N . CYS A 1 93 ? -14.745 12.841 -10.339 1.00 45.88 93 CYS A N 1
ATOM 732 C CA . CYS A 1 93 ? -13.925 12.209 -11.376 1.00 45.88 93 CYS A CA 1
ATOM 733 C C . CYS A 1 93 ? -13.500 10.774 -11.016 1.00 45.88 93 CYS A C 1
ATOM 735 O O . CYS A 1 93 ? -13.370 9.944 -11.916 1.00 45.88 93 CYS A O 1
ATOM 737 N N . PHE A 1 94 ? -13.330 10.461 -9.725 1.00 46.97 94 PHE A N 1
ATOM 738 C CA . PHE A 1 94 ? -13.042 9.102 -9.243 1.00 46.97 94 PHE A CA 1
ATOM 739 C C . PHE A 1 94 ? -14.218 8.131 -9.406 1.00 46.97 94 PHE A C 1
ATOM 741 O O . PHE A 1 94 ? -14.010 6.921 -9.362 1.00 46.97 94 PHE A O 1
ATOM 748 N N . THR A 1 95 ? -15.441 8.637 -9.594 1.00 47.31 95 THR A N 1
ATOM 749 C CA . THR A 1 95 ? -16.639 7.795 -9.693 1.00 47.31 95 THR A CA 1
ATOM 750 C C . THR A 1 95 ? -17.085 7.524 -11.129 1.00 47.31 95 THR A C 1
ATOM 752 O O . THR A 1 95 ? -17.585 6.426 -11.363 1.00 47.31 95 THR A O 1
ATOM 755 N N . GLU A 1 96 ? -16.879 8.432 -12.100 1.00 39.78 96 GLU A N 1
ATOM 756 C CA . GLU A 1 96 ? -17.485 8.236 -13.436 1.00 39.78 96 GLU A CA 1
ATOM 757 C C . GLU A 1 96 ? -16.647 8.539 -14.699 1.00 39.78 96 GLU A C 1
ATOM 759 O O . GLU A 1 96 ? -17.088 8.127 -15.769 1.00 39.78 96 GLU A O 1
ATOM 764 N N . ASN A 1 97 ? -15.456 9.165 -14.679 1.00 51.09 97 ASN A N 1
ATOM 765 C CA . ASN A 1 97 ? -14.661 9.317 -15.925 1.00 51.09 97 ASN A CA 1
ATOM 766 C C . ASN A 1 97 ? -13.180 9.703 -15.706 1.00 51.09 97 ASN A C 1
ATOM 768 O O . ASN A 1 97 ? -12.804 10.874 -15.728 1.00 51.09 97 ASN A O 1
ATOM 772 N N . TRP A 1 98 ? -12.315 8.691 -15.580 1.00 45.28 98 TRP A N 1
ATOM 773 C CA . TRP A 1 98 ? -10.869 8.838 -15.334 1.00 45.28 98 TRP A CA 1
ATOM 774 C C . TRP A 1 98 ? -10.047 9.325 -16.550 1.00 45.28 98 TRP A C 1
ATOM 776 O O . TRP A 1 98 ? -9.088 10.076 -16.383 1.00 45.28 98 TRP A O 1
ATOM 786 N N . LYS A 1 99 ? -10.461 8.997 -17.786 1.00 44.16 99 LYS A N 1
ATOM 787 C CA . LYS A 1 99 ? -9.745 9.354 -19.039 1.00 44.16 99 LYS A CA 1
ATOM 788 C C . LYS A 1 99 ? -9.576 10.862 -19.274 1.00 44.16 99 LYS A C 1
ATOM 790 O O . LYS A 1 99 ? -8.743 11.287 -20.065 1.00 44.16 99 LYS A O 1
ATOM 795 N N . PHE A 1 100 ? -10.391 11.676 -18.610 1.00 42.59 100 PHE A N 1
ATOM 796 C CA . PHE A 1 100 ? -10.361 13.131 -18.727 1.00 42.59 100 PHE A CA 1
ATOM 797 C C . PHE A 1 100 ? -9.255 13.767 -17.866 1.00 42.59 100 PHE A C 1
ATOM 799 O O . PHE A 1 100 ? -8.708 14.802 -18.234 1.00 42.59 100 PHE A O 1
ATOM 806 N N . ILE A 1 101 ? -8.873 13.125 -16.754 1.00 45.59 101 ILE A N 1
ATOM 807 C CA . ILE A 1 101 ? -7.745 13.565 -15.921 1.00 45.59 101 ILE A CA 1
ATOM 808 C C . ILE A 1 101 ? -6.408 13.300 -16.630 1.00 45.59 101 ILE A C 1
ATOM 810 O O . ILE A 1 101 ? -5.511 14.127 -16.523 1.00 45.59 101 ILE A O 1
ATOM 814 N N . GLU A 1 102 ? -6.279 12.218 -17.403 1.00 44.44 102 GLU A N 1
ATOM 815 C CA . GLU A 1 102 ? -5.077 11.934 -18.213 1.00 44.44 102 GLU A CA 1
ATOM 816 C C . GLU A 1 102 ? -4.761 13.071 -19.202 1.00 44.44 102 GLU A C 1
ATOM 818 O O . GLU A 1 102 ? -3.646 13.582 -19.218 1.00 44.44 102 GLU A O 1
ATOM 823 N N . GLN A 1 103 ? -5.763 13.569 -19.933 1.00 47.16 103 GLN A N 1
ATOM 824 C CA . GLN A 1 103 ? -5.572 14.635 -20.932 1.00 47.16 103 GLN A CA 1
ATOM 825 C C . GLN A 1 103 ? -5.190 15.995 -20.329 1.00 47.16 103 GLN A C 1
ATOM 827 O O . GLN A 1 103 ? -4.577 16.824 -20.998 1.00 47.16 103 GLN A O 1
ATOM 832 N N . LEU A 1 104 ? -5.535 16.231 -19.063 1.00 40.38 104 LEU A N 1
ATOM 833 C CA . LEU A 1 104 ? -5.304 17.497 -18.370 1.00 40.38 104 LEU A CA 1
ATOM 834 C C . LEU A 1 104 ? -3.848 17.713 -17.933 1.00 40.38 104 LEU A C 1
ATOM 836 O O . LEU A 1 104 ? -3.464 18.853 -17.675 1.00 40.38 104 LEU A O 1
ATOM 840 N N . PHE A 1 105 ? -3.045 16.650 -17.840 1.00 42.28 105 PHE A N 1
ATOM 841 C CA . PHE A 1 105 ? -1.677 16.707 -17.307 1.00 42.28 105 PHE A CA 1
ATOM 842 C C . PHE A 1 105 ? -0.577 16.405 -18.343 1.00 42.28 105 PHE A C 1
ATOM 844 O O . PHE A 1 105 ? 0.603 16.475 -18.002 1.00 42.28 105 PHE A O 1
ATOM 851 N N . ASP A 1 106 ? -0.937 16.155 -19.605 1.00 42.31 106 ASP A N 1
ATOM 852 C CA . ASP A 1 106 ? -0.013 15.776 -20.689 1.00 42.31 106 ASP A CA 1
ATOM 853 C C . ASP A 1 106 ? 0.703 16.953 -21.392 1.00 42.31 106 ASP A C 1
ATOM 855 O O . ASP A 1 106 ? 1.476 16.751 -22.332 1.00 42.31 106 ASP A O 1
ATOM 859 N N . SER A 1 107 ? 0.500 18.207 -20.970 1.00 33.47 107 SER A N 1
ATOM 860 C CA . SER A 1 107 ? 0.942 19.377 -21.751 1.00 33.47 107 SER A CA 1
ATOM 861 C C . SER A 1 107 ? 2.402 19.832 -21.562 1.00 33.47 107 SER A C 1
ATOM 863 O O . SER A 1 107 ? 2.767 20.880 -22.091 1.00 33.47 107 SER A O 1
ATOM 865 N N . GLU A 1 108 ? 3.272 19.089 -20.870 1.00 38.06 108 GLU A N 1
ATOM 866 C CA . GLU A 1 108 ? 4.682 19.490 -20.692 1.00 38.06 108 GLU A CA 1
ATOM 867 C C . GLU A 1 108 ? 5.686 18.345 -20.890 1.00 38.06 108 GLU A C 1
ATOM 869 O O . GLU A 1 108 ? 6.298 17.864 -19.942 1.00 38.06 108 GLU A O 1
ATOM 874 N N . VAL A 1 109 ? 5.957 17.965 -22.145 1.00 34.12 109 VAL A N 1
ATOM 875 C CA . VAL A 1 109 ? 7.240 17.326 -22.495 1.00 34.12 109 VAL A CA 1
ATOM 876 C C . VAL A 1 109 ? 7.716 17.775 -23.883 1.00 34.12 109 VAL A C 1
ATOM 878 O O . VAL A 1 109 ? 7.474 17.125 -24.897 1.00 34.12 109 VAL A O 1
ATOM 881 N N . THR A 1 110 ? 8.474 18.871 -23.951 1.00 32.62 110 THR A N 1
ATOM 882 C CA . THR A 1 110 ? 9.300 19.186 -25.131 1.00 32.62 110 THR A CA 1
ATOM 883 C C . THR A 1 110 ? 10.658 18.490 -25.013 1.00 32.62 110 THR A C 1
ATOM 885 O O . THR A 1 110 ? 11.528 18.934 -24.264 1.00 32.62 110 THR A O 1
ATOM 888 N N . THR A 1 111 ? 10.869 17.396 -25.749 1.00 34.69 111 THR A N 1
ATOM 889 C CA . THR A 1 111 ? 12.160 16.685 -25.800 1.00 34.69 111 THR A CA 1
ATOM 890 C C . THR A 1 111 ? 13.100 17.275 -26.853 1.00 34.69 111 THR A C 1
ATOM 892 O O . THR A 1 111 ? 12.797 17.252 -28.045 1.00 34.69 111 THR A O 1
ATOM 895 N N . THR A 1 112 ? 14.284 17.724 -26.430 1.00 32.25 112 THR A N 1
ATOM 896 C CA . THR A 1 112 ? 15.430 18.018 -27.304 1.00 32.25 112 THR A CA 1
ATOM 897 C C . THR A 1 112 ? 16.394 16.825 -27.349 1.00 32.25 112 THR A C 1
ATOM 899 O O . THR A 1 112 ? 16.943 16.455 -26.321 1.00 32.25 112 THR A O 1
ATOM 902 N N . GLY A 1 113 ? 16.599 16.267 -28.553 1.00 34.66 113 GLY A N 1
ATOM 903 C CA . GLY A 1 113 ? 17.810 15.588 -29.069 1.00 34.66 113 GLY A CA 1
ATOM 904 C C . GLY A 1 113 ? 18.426 14.370 -28.335 1.00 34.66 113 GLY A C 1
ATOM 905 O O . GLY A 1 113 ? 18.518 14.343 -27.111 1.00 34.66 113 GLY A O 1
ATOM 906 N N . PRO A 1 114 ? 18.960 13.368 -29.070 1.00 40.97 114 PRO A N 1
ATOM 907 C CA . PRO A 1 114 ? 19.519 12.157 -28.472 1.00 40.97 114 PRO A CA 1
ATOM 908 C C . PRO A 1 114 ? 20.887 12.438 -27.834 1.00 40.97 114 PRO A C 1
ATOM 910 O O . PRO A 1 114 ? 21.892 12.628 -28.520 1.00 40.97 114 PRO A O 1
ATOM 913 N N . LYS A 1 115 ? 20.942 12.448 -26.499 1.00 43.72 115 LYS A N 1
ATOM 914 C CA . LYS A 1 115 ? 22.200 12.402 -25.744 1.00 43.72 115 LYS A CA 1
ATOM 915 C C . LYS A 1 115 ? 22.621 10.943 -25.571 1.00 43.72 115 LYS A C 1
ATOM 917 O O . LYS A 1 115 ? 21.863 10.136 -25.045 1.00 43.72 115 LYS A O 1
ATOM 922 N N . HIS A 1 116 ? 23.838 10.616 -25.997 1.00 42.34 116 HIS A N 1
ATOM 923 C CA . HIS A 1 116 ? 24.463 9.317 -25.753 1.00 42.34 116 HIS A CA 1
ATOM 924 C C . HIS A 1 116 ? 24.453 8.974 -24.248 1.00 42.34 116 HIS A C 1
ATOM 926 O O . HIS A 1 116 ? 24.936 9.747 -23.418 1.00 42.34 116 HIS A O 1
ATOM 932 N N . LEU A 1 117 ? 23.882 7.813 -23.914 1.00 43.66 117 LEU A N 1
ATOM 933 C CA . LEU A 1 117 ? 23.659 7.310 -22.557 1.00 43.66 117 LEU A CA 1
ATOM 934 C C . LEU A 1 117 ? 24.983 7.026 -21.823 1.00 43.66 117 LEU A C 1
ATOM 936 O O . LEU A 1 117 ? 25.627 6.004 -22.048 1.00 43.66 117 LEU A O 1
ATOM 940 N N . ARG A 1 118 ? 25.357 7.889 -20.870 1.00 42.41 118 ARG A N 1
ATOM 941 C CA . ARG A 1 118 ? 26.170 7.467 -19.718 1.00 42.41 118 ARG A CA 1
ATOM 942 C C . ARG A 1 118 ? 25.226 6.854 -18.690 1.00 42.41 118 ARG A C 1
ATOM 944 O O . ARG A 1 118 ? 24.655 7.568 -17.871 1.00 42.41 118 ARG A O 1
ATOM 951 N N . VAL A 1 119 ? 25.053 5.536 -18.736 1.00 51.72 119 VAL A N 1
ATOM 952 C CA . VAL A 1 119 ? 24.324 4.787 -17.701 1.00 51.72 119 VAL A CA 1
ATOM 953 C C . VAL A 1 119 ? 25.237 4.623 -16.483 1.00 51.72 119 VAL A C 1
ATOM 955 O O . VAL A 1 119 ? 25.777 3.554 -16.227 1.00 51.72 119 VAL A O 1
ATOM 958 N N . HIS A 1 120 ? 25.463 5.702 -15.736 1.00 45.91 120 HIS A N 1
ATOM 959 C CA . HIS A 1 120 ? 26.011 5.608 -14.382 1.00 45.91 120 HIS A CA 1
ATOM 960 C C . HIS A 1 120 ? 24.839 5.527 -13.406 1.00 45.91 120 HIS A C 1
ATOM 962 O O . HIS A 1 120 ? 24.501 6.496 -12.733 1.00 45.91 120 HIS A O 1
ATOM 968 N N . GLY A 1 121 ? 24.155 4.382 -13.397 1.00 56.78 121 GLY A N 1
ATOM 969 C CA . GLY A 1 121 ? 23.129 4.111 -12.399 1.00 56.78 121 GLY A CA 1
ATOM 970 C C . GLY A 1 121 ? 23.798 3.812 -11.063 1.00 56.78 121 GLY A C 1
ATOM 971 O O . GLY A 1 121 ? 24.519 2.825 -10.958 1.00 56.78 121 GLY A O 1
ATOM 972 N N . THR A 1 122 ? 23.557 4.645 -10.051 1.00 66.25 122 THR A N 1
ATOM 973 C CA . THR A 1 122 ? 23.822 4.306 -8.646 1.00 66.25 122 THR A CA 1
ATOM 974 C C . THR A 1 122 ? 23.174 2.965 -8.318 1.00 66.25 122 THR A C 1
ATOM 976 O O . THR A 1 122 ? 22.064 2.702 -8.770 1.00 66.25 122 THR A O 1
ATOM 979 N N . GLU A 1 123 ? 23.852 2.090 -7.584 1.00 83.19 123 GLU A N 1
ATOM 980 C CA . GLU A 1 123 ? 23.294 0.808 -7.139 1.00 83.19 123 GLU A CA 1
ATOM 981 C C . GLU A 1 123 ? 21.904 1.009 -6.498 1.00 83.19 123 GLU A C 1
ATOM 983 O O . GLU A 1 123 ? 21.671 2.024 -5.837 1.00 83.19 123 GLU A O 1
ATOM 988 N N . ILE A 1 124 ? 20.943 0.107 -6.758 1.00 84.56 124 ILE A N 1
ATOM 989 C CA . ILE A 1 124 ? 19.663 0.147 -6.030 1.00 84.56 124 ILE A CA 1
ATOM 990 C C . ILE A 1 124 ? 19.973 -0.229 -4.592 1.00 84.56 124 ILE A C 1
ATOM 992 O O . ILE A 1 124 ? 20.377 -1.356 -4.316 1.00 84.56 124 ILE A O 1
ATOM 996 N N . VAL A 1 125 ? 19.789 0.731 -3.695 1.00 85.12 125 VAL A N 1
ATOM 997 C CA . VAL A 1 125 ? 19.843 0.483 -2.262 1.00 85.12 125 VAL A CA 1
ATOM 998 C C . VAL A 1 125 ? 18.475 -0.045 -1.870 1.00 85.12 125 VAL A C 1
ATOM 1000 O O . VAL A 1 125 ? 17.497 0.696 -1.906 1.00 85.12 125 VAL A O 1
ATOM 1003 N N . VAL A 1 126 ? 18.405 -1.331 -1.539 1.00 84.94 126 VAL A N 1
ATOM 1004 C CA . VAL A 1 126 ? 17.185 -1.919 -0.984 1.00 84.94 126 VAL A CA 1
ATOM 1005 C C . VAL A 1 126 ? 16.980 -1.304 0.402 1.00 84.94 126 VAL A C 1
ATOM 1007 O O . VAL A 1 126 ? 17.885 -1.417 1.236 1.00 84.94 126 VAL A O 1
ATOM 1010 N N . PRO A 1 127 ? 15.858 -0.611 0.662 1.00 89.12 127 PRO A N 1
ATOM 1011 C CA . PRO A 1 127 ? 15.599 -0.080 1.987 1.00 89.12 127 PRO A CA 1
ATOM 1012 C C . PRO A 1 127 ? 15.457 -1.231 2.980 1.00 89.12 127 PRO A C 1
ATOM 1014 O O . PRO A 1 127 ? 15.014 -2.325 2.635 1.00 89.12 127 PRO A O 1
ATOM 1017 N N . GLU A 1 128 ? 15.798 -0.981 4.239 1.00 91.19 128 GLU A N 1
ATOM 1018 C CA . GLU A 1 128 ? 15.477 -1.924 5.301 1.00 91.19 128 GLU A CA 1
ATOM 1019 C C . GLU A 1 128 ? 13.950 -1.956 5.481 1.00 91.19 128 GLU A C 1
ATOM 1021 O O . GLU A 1 128 ? 13.321 -0.963 5.879 1.00 91.19 128 GLU A O 1
ATOM 1026 N N . ILE A 1 129 ? 13.352 -3.088 5.101 1.00 92.12 129 ILE A N 1
ATOM 1027 C CA . ILE A 1 129 ? 11.922 -3.362 5.225 1.00 92.12 129 ILE A CA 1
ATOM 1028 C C . ILE A 1 129 ? 11.743 -4.383 6.342 1.00 92.12 129 ILE A C 1
ATOM 1030 O O . ILE A 1 129 ? 11.990 -5.573 6.158 1.00 92.12 129 ILE A O 1
ATOM 1034 N N . CYS A 1 130 ? 11.303 -3.908 7.504 1.00 91.31 130 CYS A N 1
ATOM 1035 C CA . CYS A 1 130 ? 10.974 -4.765 8.636 1.00 91.31 130 CYS A CA 1
ATOM 1036 C C . CYS A 1 130 ? 9.497 -5.151 8.564 1.00 91.31 130 CYS A C 1
ATOM 1038 O O . CYS A 1 130 ? 8.626 -4.279 8.582 1.00 91.31 130 CYS A O 1
ATOM 1040 N N . LEU A 1 131 ? 9.222 -6.452 8.494 1.00 93.62 131 LEU A N 1
ATOM 1041 C CA . LEU A 1 131 ? 7.870 -6.983 8.655 1.00 93.62 131 LEU A CA 1
ATOM 1042 C C . LEU A 1 131 ? 7.515 -7.005 10.144 1.00 93.62 131 LEU A C 1
ATOM 1044 O O . LEU A 1 131 ? 8.375 -7.274 10.982 1.00 93.62 131 LEU A O 1
ATOM 1048 N N . ALA A 1 132 ? 6.258 -6.727 10.473 1.00 92.19 132 ALA A N 1
ATOM 1049 C CA . ALA A 1 132 ? 5.780 -6.860 11.843 1.00 92.19 132 ALA A CA 1
ATOM 1050 C C . ALA A 1 132 ? 5.592 -8.344 12.193 1.00 92.19 132 ALA A C 1
ATOM 1052 O O . ALA A 1 132 ? 5.071 -9.109 11.378 1.00 92.19 132 ALA A O 1
ATOM 1053 N N . GLU A 1 133 ? 5.984 -8.746 13.400 1.00 91.06 133 GLU A N 1
ATOM 1054 C CA . GLU A 1 133 ? 5.668 -10.077 13.926 1.00 91.06 133 GLU A CA 1
ATOM 1055 C C . GLU A 1 133 ? 4.149 -10.220 14.061 1.00 91.06 133 GLU A C 1
ATOM 1057 O O . GLU A 1 133 ? 3.474 -9.314 14.556 1.00 91.06 133 GLU A O 1
ATOM 1062 N N . TYR A 1 134 ? 3.611 -11.336 13.569 1.00 90.56 134 TYR A N 1
ATOM 1063 C CA . TYR A 1 134 ? 2.182 -11.623 13.606 1.00 90.56 134 TYR A CA 1
ATOM 1064 C C . TYR A 1 134 ? 1.898 -12.726 14.627 1.00 90.56 134 TYR A C 1
ATOM 1066 O O . TYR A 1 134 ? 2.478 -13.807 14.539 1.00 90.56 134 TYR A O 1
ATOM 1074 N N . GLY A 1 135 ? 0.978 -12.468 15.555 1.00 90.38 135 GLY A N 1
ATOM 1075 C CA . GLY A 1 135 ? 0.584 -13.389 16.627 1.00 90.38 135 GLY A CA 1
ATOM 1076 C C . GLY A 1 135 ? 1.052 -12.976 18.026 1.00 90.38 135 GLY A C 1
ATOM 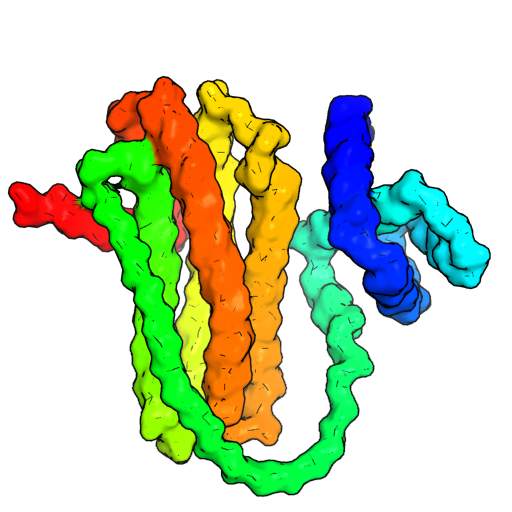1077 O O . GLY A 1 135 ? 0.490 -13.459 19.006 1.00 90.38 135 GLY A O 1
ATOM 1078 N N . GLU A 1 136 ? 2.010 -12.051 18.125 1.00 90.06 136 GLU A N 1
ATOM 1079 C CA . GLU A 1 136 ? 2.565 -11.564 19.399 1.00 90.06 136 GLU A CA 1
ATOM 1080 C C . GLU A 1 136 ? 1.685 -10.486 20.056 1.00 90.06 136 GLU A C 1
ATOM 1082 O O . GLU A 1 136 ? 1.430 -10.511 21.261 1.00 90.06 136 GLU A O 1
ATOM 1087 N N . ASP A 1 137 ? 1.171 -9.541 19.261 1.00 94.75 137 ASP A N 1
ATOM 1088 C CA . ASP A 1 137 ? 0.280 -8.474 19.727 1.00 94.75 137 ASP A CA 1
ATOM 1089 C C . ASP A 1 137 ? -0.984 -8.409 18.873 1.00 94.75 137 ASP A C 1
ATOM 1091 O O . ASP A 1 137 ? -0.982 -7.914 17.744 1.00 94.75 137 ASP A O 1
ATOM 1095 N N . PHE A 1 138 ? -2.109 -8.822 19.464 1.00 95.69 138 PHE A N 1
ATOM 1096 C CA . PHE A 1 138 ? -3.397 -8.842 18.777 1.00 95.69 138 PHE A CA 1
ATOM 1097 C C . PHE A 1 138 ? -3.807 -7.467 18.223 1.00 95.69 138 PHE A C 1
ATOM 1099 O O . PHE A 1 138 ? -4.555 -7.408 17.248 1.00 95.69 138 PHE A O 1
ATOM 1106 N N . ALA A 1 139 ? -3.390 -6.361 18.849 1.00 97.00 139 ALA A N 1
ATOM 1107 C CA . ALA A 1 139 ? -3.768 -5.027 18.396 1.00 97.00 139 ALA A CA 1
ATOM 1108 C C . ALA A 1 139 ? -2.980 -4.612 17.146 1.00 97.00 139 ALA A C 1
ATOM 1110 O O . ALA A 1 139 ? -3.562 -4.026 16.231 1.00 97.00 139 ALA A O 1
ATOM 1111 N N . SER A 1 140 ? -1.685 -4.936 17.106 1.00 96.50 140 SER A N 1
ATOM 1112 C CA . SER A 1 140 ? -0.821 -4.790 15.930 1.00 96.50 140 SER A CA 1
ATOM 1113 C C . SER A 1 140 ? -1.280 -5.691 14.783 1.00 96.50 140 SER A C 1
ATOM 1115 O O . SER A 1 140 ? -1.448 -5.232 13.653 1.00 96.50 140 SER A O 1
ATOM 1117 N N . ASP A 1 141 ? -1.598 -6.950 15.089 1.00 95.25 141 ASP A N 1
ATOM 1118 C CA . ASP A 1 141 ? -1.977 -7.974 14.114 1.00 95.25 141 ASP A CA 1
ATOM 1119 C C . ASP A 1 141 ? -3.128 -7.571 13.184 1.00 95.25 141 ASP A C 1
ATOM 1121 O O . ASP A 1 141 ? -3.127 -7.944 12.011 1.00 95.25 141 ASP A O 1
ATOM 1125 N N . VAL A 1 142 ? -4.091 -6.786 13.689 1.00 94.56 142 VAL A N 1
ATOM 1126 C CA . VAL A 1 142 ? -5.229 -6.263 12.908 1.00 94.56 142 VAL A CA 1
ATOM 1127 C C . VAL A 1 142 ? -4.765 -5.522 11.649 1.00 94.56 142 VAL A C 1
ATOM 1129 O O . VAL A 1 142 ? -5.446 -5.559 10.626 1.00 94.56 142 VAL A O 1
ATOM 1132 N N . PHE A 1 143 ? -3.618 -4.850 11.724 1.00 95.31 143 PHE A N 1
ATOM 1133 C CA . PHE A 1 143 ? -3.033 -4.077 10.631 1.00 95.31 143 PHE A CA 1
ATOM 1134 C C . PHE A 1 143 ? -1.904 -4.847 9.935 1.00 95.31 143 PHE A C 1
ATOM 1136 O O . PHE A 1 143 ? -1.792 -4.807 8.706 1.00 95.31 143 PHE A O 1
ATOM 1143 N N . SER A 1 144 ? -1.107 -5.591 10.708 1.00 93.94 144 SER A N 1
ATOM 1144 C CA . SER A 1 144 ? 0.079 -6.299 10.222 1.00 93.94 144 SER A CA 1
ATOM 1145 C C . SER A 1 144 ? -0.213 -7.285 9.096 1.00 93.94 144 SER A C 1
ATOM 1147 O O . SER A 1 144 ? 0.616 -7.388 8.203 1.00 93.94 144 SER A O 1
ATOM 1149 N N . ILE A 1 145 ? -1.365 -7.973 9.069 1.00 89.50 145 ILE A N 1
ATOM 1150 C CA . ILE A 1 145 ? -1.682 -8.920 7.974 1.00 89.50 145 ILE A CA 1
ATOM 1151 C C . ILE A 1 145 ? -1.598 -8.232 6.610 1.00 89.50 145 ILE A C 1
ATOM 1153 O O . ILE A 1 145 ? -0.934 -8.707 5.690 1.00 89.50 145 ILE A O 1
ATOM 1157 N N . ILE A 1 146 ? -2.282 -7.097 6.488 1.00 91.81 146 ILE A N 1
ATOM 1158 C CA . ILE A 1 146 ? -2.386 -6.366 5.231 1.00 91.81 146 ILE A CA 1
ATOM 1159 C C . ILE A 1 146 ? -1.053 -5.688 4.914 1.00 91.81 146 ILE A C 1
ATOM 1161 O O . ILE A 1 146 ? -0.542 -5.797 3.798 1.00 91.81 146 ILE A O 1
ATOM 1165 N N . TYR A 1 147 ? -0.463 -5.016 5.905 1.00 95.25 147 TYR A N 1
ATOM 1166 C CA . TYR A 1 147 ? 0.766 -4.253 5.701 1.00 95.25 147 TYR A CA 1
ATOM 1167 C C . TYR A 1 147 ? 1.947 -5.168 5.380 1.00 95.25 147 TYR A C 1
ATOM 1169 O O . TYR A 1 147 ? 2.698 -4.875 4.455 1.00 95.25 147 TYR A O 1
ATOM 1177 N N . ASN A 1 148 ? 2.074 -6.315 6.051 1.00 94.75 148 ASN A N 1
ATOM 1178 C CA . ASN A 1 148 ? 3.113 -7.295 5.741 1.00 94.75 148 ASN A CA 1
ATOM 1179 C C . ASN A 1 148 ? 2.958 -7.872 4.334 1.00 94.75 148 ASN A C 1
ATOM 1181 O O . ASN A 1 148 ? 3.974 -8.096 3.683 1.00 94.75 148 ASN A O 1
ATOM 1185 N N . GLY A 1 149 ? 1.729 -8.081 3.847 1.00 93.06 149 GLY A N 1
ATOM 1186 C CA . GLY A 1 149 ? 1.497 -8.484 2.458 1.00 93.06 149 GLY A CA 1
ATOM 1187 C C . GLY A 1 149 ? 2.092 -7.476 1.472 1.00 93.06 149 GLY A C 1
ATOM 1188 O O . GLY A 1 149 ? 2.903 -7.836 0.627 1.00 93.06 149 GLY A O 1
ATOM 1189 N N . ILE A 1 150 ? 1.782 -6.188 1.645 1.00 95.62 150 ILE A N 1
ATOM 1190 C CA . ILE A 1 150 ? 2.297 -5.113 0.776 1.00 95.62 150 ILE A CA 1
ATOM 1191 C C . ILE A 1 150 ? 3.819 -4.973 0.895 1.00 95.62 150 ILE A C 1
ATOM 1193 O O . ILE A 1 150 ? 4.508 -4.768 -0.103 1.00 95.62 150 ILE A O 1
ATOM 1197 N N . LEU A 1 151 ? 4.361 -5.079 2.110 1.00 95.94 151 LEU A N 1
ATOM 1198 C CA . LEU A 1 151 ? 5.799 -4.974 2.349 1.00 95.94 151 LEU A CA 1
ATOM 1199 C C . LEU A 1 151 ? 6.580 -6.172 1.785 1.00 95.94 151 LEU A C 1
ATOM 1201 O O . LEU A 1 151 ? 7.704 -5.980 1.332 1.00 95.94 151 LEU A O 1
ATOM 1205 N N . ARG A 1 152 ? 6.003 -7.380 1.762 1.00 94.69 152 ARG A N 1
ATOM 1206 C CA . ARG A 1 152 ? 6.601 -8.552 1.098 1.00 94.69 152 ARG A CA 1
ATOM 1207 C C . ARG A 1 152 ? 6.698 -8.350 -0.409 1.00 94.69 152 ARG A C 1
ATOM 1209 O O . ARG A 1 152 ? 7.787 -8.465 -0.957 1.00 94.69 152 ARG A O 1
ATOM 1216 N N . GLU A 1 153 ? 5.606 -7.928 -1.038 1.00 95.00 153 GLU A N 1
ATOM 1217 C CA . GLU A 1 153 ? 5.599 -7.578 -2.463 1.00 95.00 153 GLU A CA 1
ATOM 1218 C C . GLU A 1 153 ? 6.618 -6.465 -2.782 1.00 95.00 153 GLU A C 1
ATOM 1220 O O . GLU A 1 153 ? 7.333 -6.520 -3.781 1.00 95.00 153 GLU A O 1
ATOM 1225 N N . ALA A 1 154 ? 6.772 -5.478 -1.891 1.00 95.31 154 ALA A N 1
ATOM 1226 C CA . ALA A 1 154 ? 7.811 -4.460 -2.026 1.00 95.31 154 ALA A CA 1
ATOM 1227 C C . ALA A 1 154 ? 9.234 -5.056 -1.994 1.00 95.31 154 ALA A C 1
ATOM 1229 O O . ALA A 1 154 ? 10.064 -4.677 -2.822 1.00 95.31 154 ALA A O 1
ATOM 1230 N N . ILE A 1 155 ? 9.527 -5.980 -1.069 1.00 95.12 155 ILE A N 1
ATOM 1231 C CA . ILE A 1 155 ? 10.826 -6.679 -0.982 1.00 95.12 155 ILE A CA 1
ATOM 1232 C C . ILE A 1 155 ? 11.115 -7.452 -2.276 1.00 95.12 155 ILE A C 1
ATOM 1234 O O . ILE A 1 155 ? 12.233 -7.381 -2.806 1.00 95.12 155 ILE A O 1
ATOM 1238 N N . ASP A 1 156 ? 10.113 -8.150 -2.806 1.00 94.56 156 ASP A N 1
ATOM 1239 C CA . ASP A 1 156 ? 10.237 -8.917 -4.044 1.00 94.56 156 ASP A CA 1
ATOM 1240 C C . ASP A 1 156 ? 10.508 -7.993 -5.237 1.00 94.56 156 ASP A C 1
ATOM 1242 O O . ASP A 1 156 ? 11.459 -8.219 -5.996 1.00 94.56 156 ASP A O 1
ATOM 1246 N N . LEU A 1 157 ? 9.782 -6.875 -5.344 1.00 95.44 157 LEU A N 1
ATOM 1247 C CA . LEU A 1 157 ? 10.032 -5.871 -6.374 1.00 95.44 157 LEU A CA 1
ATOM 1248 C C . LEU A 1 157 ? 11.447 -5.289 -6.280 1.00 95.44 157 LEU A C 1
ATOM 1250 O O . LEU A 1 157 ? 12.142 -5.203 -7.294 1.00 95.44 157 LEU A O 1
ATOM 1254 N N . TYR A 1 158 ? 11.912 -4.910 -5.087 1.00 95.44 158 TYR A N 1
ATOM 1255 C CA . TYR A 1 158 ? 13.278 -4.404 -4.911 1.00 95.44 158 TYR A CA 1
ATOM 1256 C C . TYR A 1 158 ? 14.326 -5.427 -5.353 1.00 95.44 158 TYR A C 1
ATOM 1258 O O . TYR A 1 158 ? 15.312 -5.062 -6.001 1.00 95.44 158 TYR A O 1
ATOM 1266 N N . SER A 1 159 ? 14.092 -6.706 -5.065 1.00 93.62 159 SER A N 1
ATOM 1267 C CA . SER A 1 159 ? 14.972 -7.804 -5.474 1.00 93.62 159 SER A CA 1
ATOM 1268 C C . SER A 1 159 ? 15.026 -7.951 -7.000 1.00 93.62 159 SER A C 1
ATOM 1270 O O . SER A 1 159 ? 16.114 -8.067 -7.581 1.00 93.62 159 SER A O 1
ATOM 1272 N N . VAL A 1 160 ? 13.870 -7.867 -7.668 1.00 94.75 160 VAL A N 1
ATOM 1273 C CA . VAL A 1 160 ? 13.757 -7.888 -9.135 1.00 94.75 160 VAL A CA 1
ATOM 1274 C C . VAL A 1 160 ? 14.453 -6.675 -9.754 1.00 94.75 160 VAL A C 1
ATOM 1276 O O . VAL A 1 160 ? 15.301 -6.838 -10.636 1.00 94.75 160 VAL A O 1
ATOM 1279 N N . LEU A 1 161 ? 14.171 -5.463 -9.271 1.00 94.69 161 LEU A N 1
ATOM 1280 C CA . LEU A 1 161 ? 14.763 -4.231 -9.797 1.00 94.69 161 LEU A CA 1
ATOM 1281 C C . LEU A 1 161 ? 16.286 -4.205 -9.601 1.00 94.69 161 LEU A C 1
ATOM 1283 O O . LEU A 1 161 ? 17.017 -3.850 -10.529 1.00 94.69 161 LEU A O 1
ATOM 1287 N N . ALA A 1 162 ? 16.790 -4.636 -8.441 1.00 92.69 162 ALA A N 1
ATOM 1288 C CA . ALA A 1 162 ? 18.226 -4.756 -8.186 1.00 92.69 162 ALA A CA 1
ATOM 1289 C C . ALA A 1 162 ? 18.893 -5.769 -9.133 1.00 92.69 162 ALA A C 1
ATOM 1291 O O . ALA A 1 162 ? 19.992 -5.526 -9.642 1.00 92.69 162 ALA A O 1
ATOM 1292 N N . SER A 1 163 ? 18.225 -6.892 -9.419 1.00 93.06 163 SER A N 1
ATOM 1293 C CA . SER A 1 163 ? 18.678 -7.865 -10.418 1.00 93.06 163 SER A CA 1
ATOM 1294 C C . SER A 1 163 ? 18.751 -7.244 -11.817 1.00 93.06 163 SER A C 1
ATOM 1296 O O . SER A 1 163 ? 19.820 -7.255 -12.431 1.00 93.06 163 SER A O 1
ATOM 1298 N N . LEU A 1 164 ? 17.660 -6.628 -12.286 1.00 92.88 164 LEU A N 1
ATOM 1299 C CA . LEU A 1 164 ? 17.575 -5.972 -13.596 1.00 92.88 164 LEU A CA 1
ATOM 1300 C C . LEU A 1 164 ? 18.632 -4.880 -13.759 1.00 92.88 164 LEU A C 1
ATOM 1302 O O . LEU A 1 164 ? 19.295 -4.802 -14.792 1.00 92.88 164 LEU A O 1
ATOM 1306 N N . LYS A 1 165 ? 18.875 -4.086 -12.714 1.00 89.69 165 LYS A N 1
ATOM 1307 C CA . LYS A 1 165 ? 19.876 -3.020 -12.758 1.00 89.69 165 LYS A CA 1
ATOM 1308 C C . LYS A 1 165 ? 21.305 -3.546 -12.867 1.00 89.69 165 LYS A C 1
ATOM 1310 O O . LYS A 1 165 ? 22.101 -2.995 -13.628 1.00 89.69 165 LYS A O 1
ATOM 1315 N N . ARG A 1 166 ? 21.645 -4.647 -12.192 1.00 89.38 166 ARG A N 1
ATOM 1316 C CA . ARG A 1 166 ? 22.967 -5.286 -12.359 1.00 89.38 166 ARG A CA 1
ATOM 1317 C C . ARG A 1 166 ? 23.194 -5.784 -13.785 1.00 89.38 166 ARG A C 1
ATOM 1319 O O . ARG A 1 166 ? 24.326 -5.773 -14.259 1.00 89.38 166 ARG A O 1
ATOM 1326 N N . ARG A 1 167 ? 22.119 -6.148 -14.489 1.00 89.19 167 ARG A N 1
ATOM 1327 C CA . ARG A 1 167 ? 22.146 -6.583 -15.890 1.00 89.19 167 ARG A CA 1
ATOM 1328 C C . ARG A 1 167 ? 21.572 -5.551 -16.863 1.00 89.19 167 ARG A C 1
ATOM 1330 O O . ARG A 1 167 ? 21.101 -5.949 -17.915 1.00 89.19 167 ARG A O 1
ATOM 1337 N N . THR A 1 168 ? 21.659 -4.245 -16.568 1.00 85.94 168 THR A N 1
ATOM 1338 C CA . THR A 1 168 ? 20.969 -3.168 -17.326 1.00 85.94 168 THR A CA 1
ATOM 1339 C C . THR A 1 168 ? 21.141 -3.253 -18.854 1.00 85.94 168 THR A C 1
ATOM 1341 O O . THR A 1 168 ? 20.209 -2.946 -19.592 1.00 85.94 168 THR A O 1
ATOM 1344 N N . VAL A 1 169 ? 22.318 -3.664 -19.342 1.00 82.62 169 VAL A N 1
ATOM 1345 C CA . VAL A 1 169 ? 22.619 -3.799 -20.787 1.00 82.62 169 VAL A CA 1
ATOM 1346 C C . VAL A 1 169 ? 21.931 -5.016 -21.424 1.00 82.62 169 VAL A C 1
ATOM 1348 O O . VAL A 1 169 ? 21.692 -5.026 -22.624 1.00 82.62 169 VAL A O 1
ATOM 1351 N N . LEU A 1 170 ? 21.616 -6.032 -20.622 1.00 89.19 170 LEU A N 1
ATOM 1352 C CA . LEU A 1 170 ? 20.933 -7.263 -21.022 1.00 89.19 170 LEU A CA 1
ATOM 1353 C C . LEU A 1 170 ? 19.424 -7.219 -20.749 1.00 89.19 170 LEU A C 1
ATOM 1355 O O . LEU A 1 170 ? 18.751 -8.204 -21.024 1.00 89.19 170 LEU A O 1
ATOM 1359 N N . VAL A 1 171 ? 18.907 -6.125 -20.176 1.00 92.44 171 VAL A N 1
ATOM 1360 C CA . VAL A 1 171 ? 17.466 -5.945 -19.970 1.00 92.44 171 VAL A CA 1
ATOM 1361 C C . VAL A 1 171 ? 16.813 -5.720 -21.324 1.00 92.44 171 VAL A C 1
ATOM 1363 O O . VAL A 1 171 ? 17.177 -4.784 -22.044 1.00 92.44 171 VAL A O 1
ATOM 1366 N N . ASP A 1 172 ? 15.835 -6.552 -21.648 1.00 93.88 172 ASP A N 1
ATOM 1367 C CA . ASP A 1 172 ? 15.051 -6.436 -22.869 1.00 93.88 172 ASP A CA 1
ATOM 1368 C C . ASP A 1 172 ? 13.626 -5.928 -22.590 1.00 93.88 172 ASP A C 1
ATOM 1370 O O . ASP A 1 172 ? 13.292 -5.479 -21.493 1.00 93.88 172 ASP A O 1
ATOM 1374 N N . ARG A 1 173 ? 12.780 -5.918 -23.623 1.00 92.25 173 ARG A N 1
ATOM 1375 C CA . ARG A 1 173 ? 11.386 -5.470 -23.493 1.00 92.25 173 ARG A CA 1
ATOM 1376 C C . ARG A 1 173 ? 10.502 -6.481 -22.767 1.00 92.25 173 ARG A C 1
ATOM 1378 O O . ARG A 1 173 ? 9.450 -6.095 -22.276 1.00 92.25 173 ARG A O 1
ATOM 1385 N N . GLU A 1 174 ? 10.870 -7.756 -22.736 1.00 93.88 174 GLU A N 1
ATOM 1386 C CA . GLU A 1 174 ? 10.098 -8.767 -22.014 1.00 93.88 174 GLU A CA 1
ATOM 1387 C C . GLU A 1 174 ? 10.293 -8.605 -20.507 1.00 93.88 174 GLU A C 1
ATOM 1389 O O . GLU A 1 174 ? 9.310 -8.637 -19.771 1.00 93.88 174 GLU A O 1
ATOM 1394 N N . ASP A 1 175 ? 11.521 -8.307 -20.068 1.00 94.88 175 ASP A N 1
ATOM 1395 C CA . ASP A 1 175 ? 11.812 -7.932 -18.681 1.00 94.88 175 ASP A CA 1
ATOM 1396 C C . ASP A 1 175 ? 10.963 -6.718 -18.234 1.00 94.88 175 ASP A C 1
ATOM 1398 O O . ASP A 1 175 ? 10.396 -6.723 -17.141 1.00 94.88 175 ASP A O 1
ATOM 1402 N N . VAL A 1 176 ? 10.844 -5.679 -19.076 1.00 94.00 176 VAL A N 1
ATOM 1403 C CA . VAL A 1 176 ? 10.049 -4.473 -18.759 1.00 94.00 176 VAL A CA 1
ATOM 1404 C C . VAL A 1 176 ? 8.558 -4.801 -18.661 1.00 94.00 176 VAL A C 1
ATOM 1406 O O . VAL A 1 176 ? 7.931 -4.472 -17.652 1.00 94.00 176 VAL A O 1
ATOM 1409 N N . ARG A 1 177 ? 8.005 -5.534 -19.636 1.00 93.19 177 ARG A N 1
ATOM 1410 C CA . ARG A 1 177 ? 6.604 -5.983 -19.592 1.00 93.19 177 ARG A CA 1
ATOM 1411 C C . ARG A 1 177 ? 6.303 -6.835 -18.365 1.00 93.19 177 ARG A C 1
ATOM 1413 O O . ARG A 1 177 ? 5.232 -6.691 -17.783 1.00 93.19 177 ARG A O 1
ATOM 1420 N N . ALA A 1 178 ? 7.227 -7.703 -17.953 1.00 93.94 178 ALA A N 1
ATOM 1421 C CA . ALA A 1 178 ? 7.058 -8.515 -16.752 1.00 93.94 178 ALA A CA 1
ATOM 1422 C C . ALA A 1 178 ? 6.949 -7.641 -15.490 1.00 93.94 178 ALA A C 1
ATOM 1424 O O . ALA A 1 178 ? 6.067 -7.872 -14.663 1.00 93.94 178 ALA A O 1
ATOM 1425 N N . VAL A 1 179 ? 7.780 -6.596 -15.375 1.00 95.31 179 VAL A N 1
ATOM 1426 C CA . VAL A 1 179 ? 7.699 -5.625 -14.269 1.00 95.31 179 VAL A CA 1
ATOM 1427 C C . VAL A 1 179 ? 6.360 -4.886 -14.272 1.00 95.31 179 VAL A C 1
ATOM 1429 O O . VAL A 1 179 ? 5.736 -4.776 -13.220 1.00 95.31 179 VAL A O 1
ATOM 1432 N N . PHE A 1 180 ? 5.878 -4.410 -15.424 1.00 94.69 180 PHE A N 1
ATOM 1433 C CA . PHE A 1 180 ? 4.589 -3.704 -15.492 1.00 94.69 180 PHE A CA 1
ATOM 1434 C C . PHE A 1 180 ? 3.370 -4.611 -15.309 1.00 94.69 180 PHE A C 1
ATOM 1436 O O . PHE A 1 180 ? 2.356 -4.165 -14.765 1.00 94.69 180 PHE A O 1
ATOM 1443 N N . SER A 1 181 ? 3.465 -5.880 -15.711 1.00 92.44 181 SER A N 1
ATOM 1444 C CA . SER A 1 181 ? 2.446 -6.885 -15.405 1.00 92.44 181 SER A CA 1
ATOM 1445 C C . SER A 1 181 ? 2.326 -7.056 -13.895 1.00 92.44 181 SER A C 1
ATOM 1447 O O . SER A 1 181 ? 1.255 -6.815 -13.347 1.00 92.44 181 SER A O 1
ATOM 1449 N N . TRP A 1 182 ? 3.441 -7.345 -13.214 1.00 94.69 182 TRP A N 1
ATOM 1450 C CA . TRP A 1 182 ? 3.470 -7.442 -11.752 1.00 94.69 182 TRP A CA 1
ATOM 1451 C C . TRP A 1 182 ? 2.980 -6.149 -11.086 1.00 94.69 182 TRP A C 1
ATOM 1453 O O . TRP A 1 182 ? 2.187 -6.180 -10.150 1.00 94.69 182 TRP A O 1
ATOM 1463 N N . TRP A 1 183 ? 3.393 -4.987 -11.604 1.00 95.25 183 TRP A N 1
ATOM 1464 C CA . TRP A 1 183 ? 2.983 -3.687 -11.071 1.00 95.25 183 TRP A CA 1
ATOM 1465 C C . TRP A 1 183 ? 1.470 -3.469 -11.134 1.00 95.25 183 TRP A C 1
ATOM 1467 O O . TRP A 1 183 ? 0.885 -2.856 -10.238 1.00 95.25 183 TRP A O 1
ATOM 1477 N N . THR A 1 184 ? 0.835 -3.948 -12.202 1.00 92.69 184 THR A N 1
ATOM 1478 C CA . THR A 1 184 ? -0.613 -3.843 -12.381 1.00 92.69 184 THR A CA 1
ATOM 1479 C C . THR A 1 184 ? -1.340 -4.597 -11.276 1.00 92.69 184 THR A C 1
ATOM 1481 O O . THR A 1 184 ? -2.228 -4.017 -10.644 1.00 92.69 184 THR A O 1
ATOM 1484 N N . ASP A 1 185 ? -0.908 -5.825 -10.993 1.00 91.44 185 ASP A N 1
ATOM 1485 C CA . ASP A 1 185 ? -1.476 -6.670 -9.941 1.00 91.44 185 ASP A CA 1
ATOM 1486 C C . ASP A 1 185 ? -1.201 -6.069 -8.554 1.00 91.44 185 ASP A C 1
ATOM 1488 O O . ASP A 1 185 ? -2.123 -5.859 -7.764 1.00 91.44 185 ASP A O 1
ATOM 1492 N N . PHE A 1 186 ? 0.040 -5.643 -8.297 1.00 94.69 186 PHE A N 1
ATOM 1493 C CA . PHE A 1 186 ? 0.427 -4.987 -7.047 1.00 94.69 186 PHE A CA 1
ATOM 1494 C C . PHE A 1 186 ? -0.397 -3.722 -6.759 1.00 94.69 186 PHE A C 1
ATOM 1496 O O . PHE A 1 186 ? -0.859 -3.501 -5.638 1.00 94.69 186 PHE A O 1
ATOM 1503 N N . ARG A 1 187 ? -0.633 -2.875 -7.768 1.00 94.69 187 ARG A N 1
ATOM 1504 C CA . ARG A 1 187 ? -1.470 -1.677 -7.613 1.00 94.69 187 ARG A CA 1
ATOM 1505 C C . ARG A 1 187 ? -2.896 -2.044 -7.212 1.00 94.69 187 ARG A C 1
ATOM 1507 O O . ARG A 1 187 ? -3.457 -1.388 -6.333 1.00 94.69 187 ARG A O 1
ATOM 1514 N N . VAL A 1 188 ? -3.488 -3.047 -7.865 1.00 91.44 188 VAL A N 1
ATOM 1515 C CA . VAL A 1 188 ? -4.836 -3.531 -7.527 1.00 91.44 188 VAL A CA 1
ATOM 1516 C C . VAL A 1 188 ? -4.850 -4.038 -6.088 1.00 91.44 188 VAL A C 1
ATOM 1518 O O . VAL A 1 188 ? -5.701 -3.607 -5.313 1.00 91.44 188 VAL A O 1
ATOM 1521 N N . PHE A 1 189 ? -3.859 -4.841 -5.703 1.00 92.25 189 PHE A N 1
ATOM 1522 C CA . PHE A 1 189 ? -3.696 -5.350 -4.346 1.00 92.25 189 PHE A CA 1
ATOM 1523 C C . PHE A 1 189 ? -3.649 -4.229 -3.291 1.00 92.25 189 PHE A C 1
ATOM 1525 O O . PHE A 1 189 ? -4.403 -4.266 -2.315 1.00 92.25 189 PHE A O 1
ATOM 1532 N N . VAL A 1 190 ? -2.852 -3.174 -3.506 1.00 95.44 190 VAL A N 1
ATOM 1533 C CA . VAL A 1 190 ? -2.787 -2.024 -2.584 1.00 95.44 190 VAL A CA 1
ATOM 1534 C C . VAL A 1 190 ? -4.118 -1.270 -2.516 1.00 95.44 190 VAL A C 1
ATOM 1536 O O . VAL A 1 190 ? -4.576 -0.939 -1.425 1.00 95.44 190 VAL A O 1
ATOM 1539 N N . VAL A 1 191 ? -4.783 -1.001 -3.641 1.00 94.06 191 VAL A N 1
ATOM 1540 C CA . VAL A 1 191 ? -6.088 -0.311 -3.621 1.00 94.06 191 VAL A CA 1
ATOM 1541 C C . VAL A 1 191 ? -7.135 -1.146 -2.881 1.00 94.06 191 VAL A C 1
ATOM 1543 O O . VAL A 1 191 ? -7.833 -0.628 -2.008 1.00 94.06 191 VAL A O 1
ATOM 1546 N N . LYS A 1 192 ? -7.188 -2.451 -3.153 1.00 91.25 192 LYS A N 1
ATOM 1547 C CA . LYS A 1 192 ? -8.087 -3.387 -2.472 1.00 91.25 192 LYS A CA 1
ATOM 1548 C C . LYS A 1 192 ? -7.814 -3.487 -0.977 1.00 91.25 192 LYS A C 1
ATOM 1550 O O . LYS A 1 192 ? -8.749 -3.578 -0.184 1.00 91.25 192 LYS A O 1
ATOM 1555 N N . SER A 1 193 ? -6.554 -3.379 -0.568 1.00 94.38 193 SER A N 1
ATOM 1556 C CA . SER A 1 193 ? -6.191 -3.323 0.847 1.00 94.38 193 SER A CA 1
ATOM 1557 C C . SER A 1 193 ? -6.812 -2.120 1.572 1.00 94.38 193 SER A C 1
ATOM 1559 O O . SER A 1 193 ? -7.357 -2.265 2.669 1.00 94.38 193 SER A O 1
ATOM 1561 N N . PHE A 1 194 ? -6.839 -0.952 0.922 1.00 95.38 194 PHE A N 1
ATOM 1562 C CA . PHE A 1 194 ? -7.486 0.239 1.467 1.00 95.38 194 PHE A CA 1
ATOM 1563 C C . PHE A 1 194 ? -9.008 0.095 1.527 1.00 95.38 194 PHE A C 1
ATOM 1565 O O . PHE A 1 194 ? -9.616 0.566 2.491 1.00 95.38 194 PHE A O 1
ATOM 1572 N N . GLU A 1 195 ? -9.622 -0.585 0.552 1.00 93.25 195 GLU A N 1
ATOM 1573 C CA . GLU A 1 195 ? -11.051 -0.924 0.598 1.00 93.25 195 GLU A CA 1
ATOM 1574 C C . GLU A 1 195 ? -11.373 -1.809 1.808 1.00 93.25 195 GLU A C 1
ATOM 1576 O O . GLU A 1 195 ? -12.331 -1.533 2.530 1.00 93.25 195 GLU A O 1
ATOM 1581 N N . VAL A 1 196 ? -10.559 -2.836 2.078 1.00 94.56 196 VAL A N 1
ATOM 1582 C CA . VAL A 1 196 ? -10.722 -3.700 3.259 1.00 94.56 196 VAL A CA 1
ATOM 1583 C C . VAL A 1 196 ? -10.584 -2.892 4.549 1.00 94.56 196 VAL A C 1
ATOM 1585 O O . VAL A 1 196 ? -11.399 -3.040 5.466 1.00 94.56 196 VAL A O 1
ATOM 1588 N N . GLU A 1 197 ? -9.595 -1.999 4.626 1.00 95.50 197 GLU A N 1
ATOM 1589 C CA . GLU A 1 197 ? -9.451 -1.117 5.781 1.00 95.50 197 GLU A CA 1
ATOM 1590 C C . GLU A 1 197 ? -10.690 -0.231 5.991 1.00 95.50 197 GLU A C 1
ATOM 1592 O O . GLU A 1 197 ? -11.139 -0.079 7.127 1.00 95.50 197 GLU A O 1
ATOM 1597 N N . ASP A 1 198 ? -11.254 0.353 4.931 1.00 94.19 198 ASP A N 1
ATOM 1598 C CA . ASP A 1 198 ? -12.422 1.238 5.031 1.00 94.19 198 ASP A CA 1
ATOM 1599 C C . ASP A 1 198 ? -13.731 0.506 5.311 1.00 94.19 198 ASP A C 1
ATOM 1601 O O . ASP A 1 198 ? -14.602 1.067 5.976 1.00 94.19 198 ASP A O 1
ATOM 1605 N N . GLN A 1 199 ? -13.886 -0.725 4.832 1.00 95.62 199 GLN A N 1
ATOM 1606 C CA . GLN A 1 199 ? -15.111 -1.493 5.035 1.00 95.62 199 GLN A CA 1
ATOM 1607 C C . GLN A 1 199 ? -15.139 -2.207 6.390 1.00 95.62 199 GLN A C 1
ATOM 1609 O O . GLN A 1 199 ? -16.200 -2.303 7.008 1.00 95.62 199 GLN A O 1
ATOM 1614 N N . PHE A 1 200 ? -13.987 -2.682 6.872 1.00 96.44 200 PHE A N 1
ATOM 1615 C CA . PHE A 1 200 ? -13.924 -3.563 8.038 1.00 96.44 200 PHE A CA 1
ATOM 1616 C C . PHE A 1 200 ? -13.119 -2.955 9.183 1.00 96.44 200 PHE A C 1
ATOM 1618 O O . PHE A 1 200 ? -13.674 -2.679 10.250 1.00 96.44 200 PHE A O 1
ATOM 1625 N N . ILE A 1 201 ? -11.822 -2.715 8.973 1.00 96.06 201 ILE A N 1
ATOM 1626 C CA . ILE A 1 201 ? -10.892 -2.393 10.066 1.00 96.06 201 ILE A CA 1
ATOM 1627 C C . ILE A 1 201 ? -11.246 -1.054 10.709 1.00 96.06 201 ILE A C 1
ATOM 1629 O O . ILE A 1 201 ? -11.412 -0.964 11.921 1.00 96.06 201 ILE A O 1
ATOM 1633 N N . LEU A 1 202 ? -11.400 0.007 9.925 1.00 95.00 202 LEU A N 1
ATOM 1634 C CA . LEU A 1 202 ? -11.573 1.354 10.459 1.00 95.00 202 LEU A CA 1
ATOM 1635 C C . LEU A 1 202 ? -12.969 1.618 11.024 1.00 95.00 202 LEU A C 1
ATOM 1637 O O . LEU A 1 202 ? -13.045 2.231 12.094 1.00 95.00 202 LEU A O 1
ATOM 1641 N N . PRO A 1 203 ? -14.072 1.133 10.424 1.00 96.06 203 PRO A N 1
ATOM 1642 C CA . PRO A 1 203 ? -15.372 1.139 11.089 1.00 96.06 203 PRO A CA 1
ATOM 1643 C C . PRO A 1 203 ? -15.354 0.356 12.402 1.00 96.06 203 PRO A C 1
ATOM 1645 O O . PRO A 1 203 ? -15.969 0.783 13.381 1.00 96.06 203 PRO A O 1
ATOM 1648 N N . TRP A 1 204 ? -14.624 -0.764 12.453 1.00 97.00 204 TRP A N 1
ATOM 1649 C CA . TRP A 1 204 ? -14.417 -1.500 13.692 1.00 97.00 204 TRP A CA 1
ATOM 1650 C C . TRP A 1 204 ? -13.654 -0.643 14.706 1.00 97.00 204 TRP A C 1
ATOM 1652 O O . TRP A 1 204 ? -14.194 -0.389 15.775 1.00 97.00 204 TRP A O 1
ATOM 1662 N N . VAL A 1 205 ? -12.488 -0.076 14.380 1.00 96.25 205 VAL A N 1
ATOM 1663 C CA . VAL A 1 205 ? -11.717 0.792 15.297 1.00 96.25 205 VAL A CA 1
ATOM 1664 C C . VAL A 1 205 ? -12.558 1.971 15.804 1.00 96.25 205 VAL A C 1
ATOM 1666 O O . VAL A 1 205 ? -12.697 2.174 17.013 1.00 96.25 205 VAL A O 1
ATOM 1669 N N . THR A 1 206 ? -13.167 2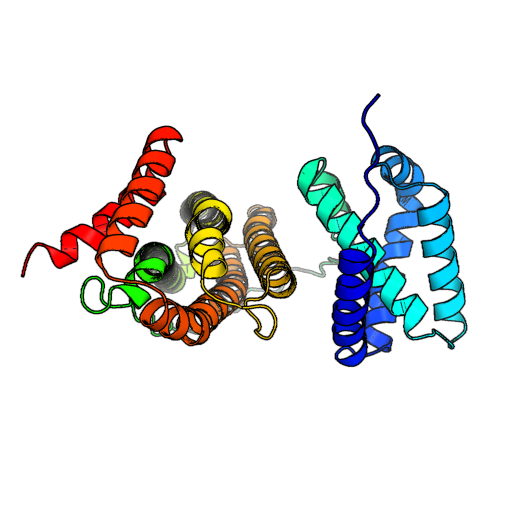.731 14.893 1.00 95.81 206 THR A N 1
ATOM 1670 C CA . THR A 1 206 ? -13.871 3.987 15.207 1.00 95.81 206 THR A CA 1
ATOM 1671 C C . THR A 1 206 ? -15.169 3.798 15.993 1.00 95.81 206 THR A C 1
ATOM 1673 O O . THR A 1 206 ? -15.657 4.745 16.606 1.00 95.81 206 THR A O 1
ATOM 1676 N N . ARG A 1 207 ? -15.694 2.567 16.071 1.00 96.69 207 ARG A N 1
ATOM 1677 C CA . ARG A 1 207 ? -16.852 2.232 16.914 1.00 96.69 207 ARG A CA 1
ATOM 1678 C C . ARG A 1 207 ? -16.582 2.423 18.409 1.00 96.69 207 ARG A C 1
ATOM 1680 O O . ARG A 1 207 ? -17.511 2.738 19.148 1.00 96.69 207 ARG A O 1
ATOM 1687 N N . ARG A 1 208 ? -15.343 2.205 18.867 1.00 97.62 208 ARG A N 1
ATOM 1688 C CA . ARG A 1 208 ? -14.949 2.353 20.286 1.00 97.62 208 ARG A CA 1
ATOM 1689 C C . ARG A 1 208 ? -13.852 3.394 20.514 1.00 97.62 208 ARG A C 1
ATOM 1691 O O . ARG A 1 208 ? -13.596 3.762 21.658 1.00 97.62 208 ARG A O 1
ATOM 1698 N N . VAL A 1 209 ? -13.208 3.875 19.453 1.00 94.94 209 VAL A N 1
ATOM 1699 C CA . VAL A 1 209 ? -12.073 4.800 19.523 1.00 94.94 209 VAL A CA 1
ATOM 1700 C C . VAL A 1 209 ? -12.397 6.106 18.805 1.00 94.94 209 VAL A C 1
ATOM 1702 O O . VAL A 1 209 ? -12.820 6.110 17.653 1.00 94.94 209 VAL A O 1
ATOM 1705 N N . ASN A 1 210 ? -12.112 7.239 19.451 1.00 93.75 210 ASN A N 1
ATOM 1706 C CA . ASN A 1 210 ? -12.214 8.547 18.812 1.00 93.75 210 ASN A CA 1
ATOM 1707 C C . ASN A 1 210 ? -10.891 8.946 18.129 1.00 93.75 210 ASN A C 1
ATOM 1709 O O . ASN A 1 210 ? -9.919 9.286 18.803 1.00 93.75 210 ASN A O 1
ATOM 1713 N N . VAL A 1 211 ? -10.879 8.952 16.793 1.00 91.75 211 VAL A N 1
ATOM 1714 C CA . VAL A 1 211 ? -9.707 9.304 15.965 1.00 91.75 211 VAL A CA 1
ATOM 1715 C C . VAL A 1 211 ? -9.729 10.741 15.426 1.00 91.75 211 VAL A C 1
ATOM 1717 O O . VAL A 1 211 ? -8.811 11.132 14.704 1.00 91.75 211 VAL A O 1
ATOM 1720 N N . SER A 1 212 ? -10.739 11.553 15.768 1.00 87.94 212 SER A N 1
ATOM 1721 C CA . SER A 1 212 ? -10.999 12.855 15.122 1.00 87.94 212 SER A CA 1
ATOM 1722 C C . SER A 1 212 ? -9.896 13.902 15.289 1.00 87.94 212 SER A C 1
ATOM 1724 O O . SER A 1 212 ? -9.820 14.846 14.517 1.00 87.94 212 SER A O 1
ATOM 1726 N N . LYS A 1 213 ? -9.015 13.752 16.282 1.00 86.62 213 LYS A N 1
ATOM 1727 C CA . LYS A 1 213 ? -7.903 14.685 16.540 1.00 86.62 213 LYS A CA 1
ATOM 1728 C C . LYS A 1 213 ? -6.548 14.158 16.065 1.00 86.62 213 LYS A C 1
ATOM 1730 O O . LYS A 1 213 ? -5.511 14.603 16.548 1.00 86.62 213 LYS A O 1
ATOM 1735 N N . THR A 1 214 ? -6.542 13.185 15.158 1.00 89.19 214 THR A N 1
ATOM 1736 C CA . THR A 1 214 ? -5.322 12.514 14.688 1.00 89.19 214 THR A CA 1
ATOM 1737 C C . THR A 1 214 ? -5.175 12.628 13.174 1.00 89.19 214 THR A C 1
ATOM 1739 O O . THR A 1 214 ? -6.146 12.899 12.472 1.00 89.19 214 THR A O 1
ATOM 1742 N N . VAL A 1 215 ? -3.977 12.361 12.647 1.00 84.19 215 VAL A N 1
ATOM 1743 C CA . VAL A 1 215 ? -3.762 12.249 11.189 1.00 84.19 215 VAL A CA 1
ATOM 1744 C C . VAL A 1 215 ? -4.517 11.067 10.565 1.00 84.19 215 VAL A C 1
ATOM 1746 O O . VAL A 1 215 ? -4.721 11.050 9.356 1.00 84.19 215 VAL A O 1
ATOM 1749 N N . MET A 1 216 ? -5.000 10.131 11.390 1.00 90.94 216 MET A N 1
ATOM 1750 C CA . MET A 1 216 ? -5.831 8.998 10.974 1.00 90.94 216 MET A CA 1
ATOM 1751 C C . MET A 1 216 ? -7.330 9.320 10.938 1.00 90.94 216 MET A C 1
ATOM 1753 O O . MET A 1 216 ? -8.144 8.436 10.650 1.00 90.94 216 MET A O 1
ATOM 1757 N N . GLN A 1 217 ? -7.719 10.579 11.191 1.00 90.81 217 GLN A N 1
ATOM 1758 C CA . GLN A 1 217 ? -9.087 11.023 10.937 1.00 90.81 217 GLN A CA 1
ATOM 1759 C C . GLN A 1 217 ? -9.468 10.794 9.469 1.00 90.81 217 GLN A C 1
ATOM 1761 O O . GLN A 1 217 ? -8.621 10.907 8.579 1.00 90.81 217 GLN A O 1
ATOM 1766 N N . GLN A 1 218 ? -10.752 10.513 9.226 1.00 88.12 218 GLN A N 1
ATOM 1767 C CA . GLN A 1 218 ? -11.277 10.111 7.917 1.00 88.12 218 GLN A CA 1
ATOM 1768 C C . GLN A 1 218 ? -10.752 10.977 6.769 1.00 88.12 218 GLN A C 1
ATOM 1770 O O . GLN A 1 218 ? -10.202 10.451 5.809 1.00 88.12 218 GLN A O 1
ATOM 1775 N N . THR A 1 219 ? -10.863 12.301 6.883 1.00 83.81 219 THR A N 1
ATOM 1776 C CA . THR A 1 219 ? -10.497 13.204 5.789 1.00 83.81 219 THR A CA 1
ATOM 1777 C C . THR A 1 219 ? -9.002 13.196 5.490 1.00 83.81 219 THR A C 1
ATOM 1779 O O . THR A 1 219 ? -8.614 13.066 4.335 1.00 83.81 219 THR A O 1
ATOM 1782 N N . CYS A 1 220 ? -8.146 13.287 6.513 1.00 86.94 220 CYS A N 1
ATOM 1783 C CA . CYS A 1 220 ? -6.692 13.249 6.317 1.00 86.94 220 CYS A CA 1
ATOM 1784 C C . CYS A 1 220 ? -6.239 11.910 5.731 1.00 86.94 220 CYS A C 1
ATOM 1786 O O . CYS A 1 220 ? -5.395 11.877 4.836 1.00 86.94 220 CYS A O 1
ATOM 1788 N N . ARG A 1 221 ? -6.834 10.815 6.208 1.00 92.06 221 ARG A N 1
ATOM 1789 C CA . ARG A 1 221 ? -6.548 9.470 5.723 1.00 92.06 221 ARG A CA 1
ATOM 1790 C C . ARG A 1 221 ? -6.961 9.295 4.262 1.00 92.06 221 ARG A C 1
ATOM 1792 O O . ARG A 1 221 ? -6.150 8.828 3.467 1.00 92.06 221 ARG A O 1
ATOM 1799 N N . ASN A 1 222 ? -8.173 9.721 3.905 1.00 88.88 222 ASN A N 1
ATOM 1800 C CA . ASN A 1 222 ? -8.682 9.652 2.535 1.00 88.88 222 ASN A CA 1
ATOM 1801 C C . ASN A 1 222 ? -7.792 10.446 1.578 1.00 88.88 222 ASN A C 1
ATOM 1803 O O . ASN A 1 222 ? -7.337 9.890 0.588 1.00 88.88 222 ASN A O 1
ATOM 1807 N N . LEU A 1 223 ? -7.451 11.694 1.919 1.00 87.75 223 LEU A N 1
ATOM 1808 C CA . LEU A 1 223 ? -6.545 12.520 1.111 1.00 87.75 223 LEU A CA 1
ATOM 1809 C C . LEU A 1 223 ? -5.205 11.821 0.854 1.00 87.75 223 LEU A C 1
ATOM 1811 O O . LEU A 1 223 ? -4.699 11.808 -0.268 1.00 87.75 223 LEU A O 1
ATOM 1815 N N . ARG A 1 224 ? -4.631 11.212 1.895 1.00 91.81 224 ARG A N 1
ATOM 1816 C CA . ARG A 1 224 ? -3.351 10.514 1.793 1.00 91.81 224 ARG A CA 1
ATOM 1817 C C . ARG A 1 224 ? -3.440 9.263 0.924 1.00 91.81 224 ARG A C 1
ATOM 1819 O O . ARG A 1 224 ? -2.574 9.061 0.079 1.00 91.81 224 ARG A O 1
ATOM 1826 N N . ARG A 1 225 ? -4.486 8.453 1.086 1.00 93.06 225 ARG A N 1
ATOM 1827 C CA . ARG A 1 225 ? -4.712 7.269 0.248 1.00 93.06 225 ARG A CA 1
ATOM 1828 C C . ARG A 1 225 ? -4.987 7.633 -1.203 1.00 93.06 225 ARG A C 1
ATOM 1830 O O . ARG A 1 225 ? -4.416 7.000 -2.080 1.00 93.06 225 ARG A O 1
ATOM 1837 N N . SER A 1 226 ? -5.767 8.681 -1.467 1.00 89.88 226 SER A N 1
ATOM 1838 C CA . SER A 1 226 ? -5.985 9.186 -2.828 1.00 89.88 226 SER A CA 1
ATOM 1839 C C . SER A 1 226 ? -4.672 9.616 -3.477 1.00 89.88 226 SER A C 1
ATOM 1841 O O . SER A 1 226 ? -4.434 9.307 -4.642 1.00 89.88 226 SER A O 1
ATOM 1843 N N . ARG A 1 227 ? -3.778 10.269 -2.721 1.00 92.88 227 ARG A N 1
ATOM 1844 C CA . ARG A 1 227 ? -2.440 10.626 -3.211 1.00 92.88 227 ARG A CA 1
ATOM 1845 C C . ARG A 1 227 ? -1.586 9.392 -3.512 1.00 92.88 227 ARG A C 1
ATOM 1847 O O . ARG A 1 227 ? -0.963 9.343 -4.569 1.00 92.88 227 ARG A O 1
ATOM 1854 N N . ILE A 1 228 ? -1.599 8.388 -2.634 1.00 95.81 228 ILE A N 1
ATOM 1855 C CA . ILE A 1 228 ? -0.904 7.112 -2.862 1.00 95.81 228 ILE A CA 1
ATOM 1856 C C . ILE A 1 228 ? -1.454 6.419 -4.116 1.00 95.81 228 ILE A C 1
ATOM 1858 O O . ILE A 1 228 ? -0.677 6.062 -4.994 1.00 95.81 228 ILE A O 1
ATOM 1862 N N . ALA A 1 229 ? -2.777 6.287 -4.245 1.00 93.31 229 ALA A N 1
ATOM 1863 C CA . ALA A 1 229 ? -3.437 5.681 -5.403 1.00 93.31 229 ALA A CA 1
ATOM 1864 C C . ALA A 1 229 ? -3.099 6.413 -6.710 1.00 93.31 229 ALA A C 1
ATOM 1866 O O . ALA A 1 229 ? -2.781 5.791 -7.722 1.00 93.31 229 ALA A O 1
ATOM 1867 N N . PHE A 1 230 ? -3.086 7.743 -6.675 1.00 91.75 230 PHE A N 1
ATOM 1868 C CA . PHE A 1 230 ? -2.669 8.560 -7.806 1.00 91.75 230 PHE A CA 1
ATOM 1869 C C . PHE A 1 230 ? -1.199 8.341 -8.180 1.00 91.75 230 PHE A C 1
ATOM 1871 O O . PHE A 1 230 ? -0.873 8.187 -9.356 1.00 91.75 230 PHE A O 1
ATOM 1878 N N . ASN A 1 231 ? -0.300 8.285 -7.196 1.00 93.69 231 ASN A N 1
ATOM 1879 C CA . ASN A 1 231 ? 1.112 8.025 -7.459 1.00 93.69 231 ASN A CA 1
ATOM 1880 C C . ASN A 1 231 ? 1.348 6.591 -7.958 1.00 93.69 231 ASN A C 1
ATOM 1882 O O . ASN A 1 231 ? 2.193 6.400 -8.829 1.00 93.69 231 ASN A O 1
ATOM 1886 N N . LEU A 1 232 ? 0.570 5.606 -7.493 1.00 93.75 232 LEU A N 1
ATOM 1887 C CA . LEU A 1 232 ? 0.594 4.247 -8.038 1.00 93.75 232 LEU A CA 1
ATOM 1888 C C . LEU A 1 232 ? 0.243 4.233 -9.536 1.00 93.75 232 LEU A C 1
ATOM 1890 O O . LEU A 1 232 ? 0.898 3.556 -10.328 1.00 93.75 232 LEU A O 1
ATOM 1894 N N . LEU A 1 233 ? -0.767 5.012 -9.936 1.00 91.75 233 LEU A N 1
ATOM 1895 C CA . LEU A 1 233 ? -1.165 5.162 -11.339 1.00 91.75 233 LEU A CA 1
ATOM 1896 C C . LEU A 1 233 ? -0.082 5.861 -12.166 1.00 91.75 233 LEU A C 1
ATOM 1898 O O . LEU A 1 233 ? 0.247 5.402 -13.254 1.00 91.75 233 LEU A O 1
ATOM 1902 N N . LYS A 1 234 ? 0.555 6.905 -11.627 1.00 89.69 234 LYS A N 1
ATOM 1903 C CA . LYS A 1 234 ? 1.670 7.588 -12.304 1.00 89.69 234 LYS A CA 1
ATOM 1904 C C . LYS A 1 234 ? 2.846 6.672 -12.628 1.00 89.69 234 LYS A C 1
ATOM 1906 O O . LYS A 1 234 ? 3.501 6.883 -13.645 1.00 89.69 234 LYS A O 1
ATOM 1911 N N . VAL A 1 235 ? 3.132 5.680 -11.783 1.00 92.62 235 VAL A N 1
ATOM 1912 C CA . VAL A 1 235 ? 4.166 4.681 -12.088 1.00 92.62 235 VAL A CA 1
ATOM 1913 C C . VAL A 1 235 ? 3.774 3.884 -13.334 1.00 92.62 235 VAL A C 1
ATOM 1915 O O . VAL A 1 235 ? 4.629 3.659 -14.183 1.00 92.62 235 VAL A O 1
ATOM 1918 N N . SER A 1 236 ? 2.497 3.529 -13.510 1.00 89.19 236 SER A N 1
ATOM 1919 C CA . SER A 1 236 ? 2.022 2.816 -14.706 1.00 89.19 236 SER A CA 1
ATOM 1920 C C . SER A 1 236 ? 2.260 3.608 -15.995 1.00 89.19 236 SER A C 1
ATOM 1922 O O . SER A 1 236 ? 2.651 3.024 -16.997 1.00 89.19 236 SER A O 1
ATOM 1924 N N . ASN A 1 237 ? 2.149 4.937 -15.956 1.00 83.75 237 ASN A N 1
ATOM 1925 C CA . ASN A 1 237 ? 2.387 5.785 -17.131 1.00 83.75 237 ASN A CA 1
ATOM 1926 C C . ASN A 1 237 ? 3.872 5.844 -17.543 1.00 83.75 237 ASN A C 1
ATOM 1928 O O . ASN A 1 237 ? 4.215 6.418 -18.573 1.00 83.75 237 ASN A O 1
ATOM 1932 N N . THR A 1 238 ? 4.787 5.236 -16.775 1.00 79.31 238 THR A N 1
ATOM 1933 C CA . THR A 1 238 ? 6.176 5.062 -17.230 1.00 79.31 238 THR A CA 1
ATOM 1934 C C . THR A 1 238 ? 6.316 4.016 -18.346 1.00 79.31 238 THR A C 1
ATOM 1936 O O . THR A 1 238 ? 7.344 4.004 -19.026 1.00 79.31 238 THR A O 1
ATOM 1939 N N . ASP A 1 239 ? 5.277 3.212 -18.593 1.00 73.44 239 ASP A N 1
ATOM 1940 C CA . ASP A 1 239 ? 5.195 2.238 -19.690 1.00 73.44 239 ASP A CA 1
ATOM 1941 C C . ASP A 1 239 ? 5.060 2.907 -21.071 1.00 73.44 239 ASP A C 1
ATOM 1943 O O . ASP A 1 239 ? 5.588 2.432 -22.075 1.00 73.44 239 ASP A O 1
ATOM 1947 N N . GLU A 1 240 ? 4.469 4.104 -21.138 1.00 69.81 240 GLU A N 1
ATOM 1948 C CA . GLU A 1 240 ? 4.266 4.850 -22.394 1.00 69.81 240 GLU A CA 1
ATOM 1949 C C . GLU A 1 240 ? 5.578 5.183 -23.132 1.00 69.81 240 GLU A C 1
ATOM 1951 O O . GLU A 1 240 ? 5.597 5.530 -24.320 1.00 69.81 240 GLU A O 1
ATOM 1956 N N . PHE A 1 241 ? 6.710 5.044 -22.441 1.00 67.12 241 PHE A N 1
ATOM 1957 C CA . PHE A 1 241 ? 8.044 5.254 -22.981 1.00 67.12 241 PHE A CA 1
ATOM 1958 C C . PHE A 1 241 ? 8.683 3.997 -23.602 1.00 67.12 241 PHE A C 1
ATOM 1960 O O . PHE A 1 241 ? 9.738 4.134 -24.235 1.00 67.12 241 PHE A O 1
ATOM 1967 N N . GLU A 1 242 ? 8.062 2.809 -23.506 1.00 66.25 242 GLU A N 1
ATOM 1968 C CA . GLU A 1 242 ? 8.587 1.518 -24.007 1.00 66.25 242 GLU A CA 1
ATOM 1969 C C . GLU A 1 242 ? 8.991 1.546 -25.497 1.00 66.25 242 GLU A C 1
ATOM 1971 O O . GLU A 1 242 ? 9.847 0.779 -25.950 1.00 66.25 242 GLU A O 1
ATOM 1976 N N . GLY A 1 243 ? 8.424 2.462 -26.286 1.00 75.25 243 GLY A N 1
ATOM 1977 C CA . GLY A 1 243 ? 8.758 2.619 -27.702 1.00 75.25 243 GLY A CA 1
ATOM 1978 C C . GLY A 1 243 ? 9.988 3.485 -27.997 1.00 75.25 243 GLY A C 1
ATOM 1979 O O . GLY A 1 243 ? 10.585 3.340 -29.063 1.00 75.25 243 GLY A O 1
ATOM 1980 N N . ARG A 1 244 ? 10.359 4.399 -27.092 1.00 85.19 244 ARG A N 1
ATOM 1981 C CA . ARG A 1 244 ? 11.321 5.488 -27.368 1.00 85.19 244 ARG A CA 1
ATOM 1982 C C . ARG A 1 244 ? 12.614 5.380 -26.569 1.00 85.19 244 ARG A C 1
ATOM 1984 O O . ARG A 1 244 ? 13.587 6.054 -26.900 1.00 85.19 244 ARG A O 1
ATOM 1991 N N . MET A 1 245 ? 12.616 4.564 -25.522 1.00 87.81 245 MET A N 1
ATOM 1992 C CA . MET A 1 245 ? 13.694 4.481 -24.545 1.00 87.81 245 MET A CA 1
ATOM 1993 C C . MET A 1 245 ? 14.346 3.098 -24.526 1.00 87.81 245 MET A C 1
ATOM 1995 O O . MET A 1 245 ? 13.730 2.093 -24.877 1.00 87.81 245 MET A O 1
ATOM 1999 N N . HIS A 1 246 ? 15.613 3.042 -24.107 1.00 90.19 246 HIS A N 1
ATOM 2000 C CA . HIS A 1 246 ? 16.267 1.765 -23.829 1.00 90.19 246 HIS A CA 1
ATOM 2001 C C . HIS A 1 246 ? 15.580 1.100 -22.617 1.00 90.19 246 HIS A C 1
ATOM 2003 O O . HIS A 1 246 ? 15.344 1.805 -21.633 1.00 90.19 246 HIS A O 1
ATOM 2009 N N . PRO A 1 247 ? 15.312 -0.221 -22.617 1.00 92.12 247 PRO A N 1
ATOM 2010 C CA . PRO A 1 247 ? 14.622 -0.907 -21.514 1.00 92.12 247 PRO A CA 1
ATOM 2011 C C . PRO A 1 247 ? 15.226 -0.627 -20.132 1.00 92.12 247 PRO A C 1
ATOM 2013 O O . PRO A 1 247 ? 14.532 -0.249 -19.193 1.00 92.12 247 PRO A O 1
ATOM 2016 N N . GLY A 1 248 ? 16.555 -0.678 -20.030 1.00 91.25 248 GLY A N 1
ATOM 2017 C CA . GLY A 1 248 ? 17.270 -0.303 -18.809 1.00 91.25 248 GLY A CA 1
ATOM 2018 C C . GLY A 1 248 ? 17.012 1.131 -18.306 1.00 91.25 248 GLY A C 1
ATOM 2019 O O . GLY A 1 248 ? 17.056 1.379 -17.103 1.00 91.25 248 GLY A O 1
ATOM 2020 N N . GLU A 1 249 ? 16.724 2.093 -19.191 1.00 89.81 249 GLU A N 1
ATOM 2021 C CA . GLU A 1 249 ? 16.346 3.457 -18.789 1.00 89.81 249 GLU A CA 1
ATOM 2022 C C . GLU A 1 249 ? 14.904 3.507 -18.261 1.00 89.81 249 GLU A C 1
ATOM 2024 O O . GLU A 1 249 ? 14.645 4.199 -17.276 1.00 89.81 249 GLU A O 1
ATOM 2029 N N . VAL A 1 250 ? 13.990 2.729 -18.856 1.00 92.19 250 VAL A N 1
ATOM 2030 C CA 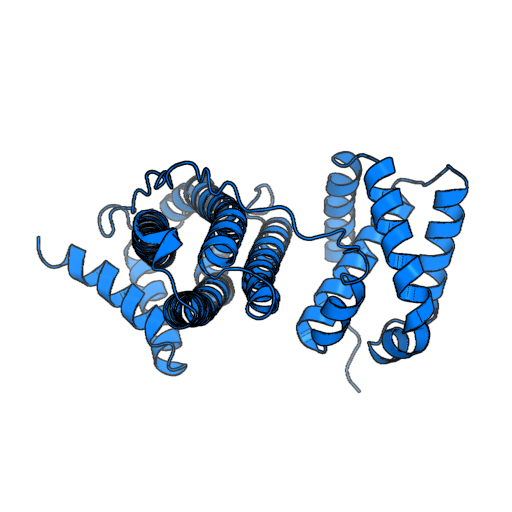. VAL A 1 250 ? 12.606 2.579 -18.373 1.00 92.19 250 VAL A CA 1
ATOM 2031 C C . VAL A 1 250 ? 12.600 2.017 -16.949 1.00 92.19 250 VAL A C 1
ATOM 2033 O O . VAL A 1 250 ? 12.004 2.626 -16.064 1.00 92.19 250 VAL A O 1
ATOM 2036 N N . ILE A 1 251 ? 13.369 0.953 -16.683 1.00 93.12 251 ILE A N 1
ATOM 2037 C CA . ILE A 1 251 ? 13.509 0.370 -15.334 1.00 93.12 251 ILE A CA 1
ATOM 2038 C C . ILE A 1 251 ? 14.031 1.390 -14.312 1.00 93.12 251 ILE A C 1
ATOM 2040 O O . ILE A 1 251 ? 13.546 1.447 -13.182 1.00 93.12 251 ILE A O 1
ATOM 2044 N N . ASN A 1 252 ? 14.992 2.240 -14.689 1.00 90.94 252 ASN A N 1
ATOM 2045 C CA . ASN A 1 252 ? 15.496 3.277 -13.785 1.00 90.94 252 ASN A CA 1
ATOM 2046 C C . ASN A 1 252 ? 14.425 4.324 -13.438 1.00 90.94 252 ASN A C 1
ATOM 2048 O O . ASN A 1 252 ? 14.357 4.770 -12.290 1.00 90.94 252 ASN A O 1
ATOM 2052 N N . ARG A 1 253 ? 13.587 4.715 -14.407 1.00 91.88 253 ARG A N 1
ATOM 2053 C CA . ARG A 1 253 ? 12.468 5.640 -14.168 1.00 91.88 253 ARG A CA 1
ATOM 2054 C C . ARG A 1 253 ? 11.377 5.002 -13.323 1.00 91.88 253 ARG A C 1
ATOM 2056 O O . ARG A 1 253 ? 10.910 5.648 -12.388 1.00 91.88 253 ARG A O 1
ATOM 2063 N N . PHE A 1 254 ? 11.036 3.749 -13.615 1.00 94.25 254 PHE A N 1
ATOM 2064 C CA . PHE A 1 254 ? 10.114 2.958 -12.811 1.00 94.25 254 PHE A CA 1
ATOM 2065 C C . PHE A 1 254 ? 10.574 2.928 -11.350 1.00 94.25 254 PHE A C 1
ATOM 2067 O O . PHE A 1 254 ? 9.827 3.338 -10.469 1.00 94.25 254 PHE A O 1
ATOM 2074 N N . HIS A 1 255 ? 11.835 2.559 -11.093 1.00 94.25 255 HIS A N 1
ATOM 2075 C CA . HIS A 1 255 ? 12.397 2.527 -9.741 1.00 94.25 255 HIS A CA 1
ATOM 2076 C C . HIS A 1 255 ? 12.311 3.893 -9.041 1.00 94.25 255 HIS A C 1
ATOM 2078 O O . HIS A 1 255 ? 11.878 3.978 -7.897 1.00 94.25 255 HIS A O 1
ATOM 2084 N N . ALA A 1 256 ? 12.669 4.983 -9.727 1.00 92.69 256 ALA A N 1
ATOM 2085 C CA . ALA A 1 256 ? 12.592 6.326 -9.148 1.00 92.69 256 ALA A CA 1
ATOM 2086 C C . ALA A 1 256 ? 11.152 6.772 -8.827 1.00 92.69 256 ALA A C 1
ATOM 2088 O O . ALA A 1 256 ? 10.938 7.549 -7.893 1.00 92.69 256 ALA A O 1
ATOM 2089 N N . ALA A 1 257 ? 10.167 6.322 -9.606 1.00 94.38 257 ALA A N 1
ATOM 2090 C CA . ALA A 1 257 ? 8.757 6.582 -9.342 1.00 94.38 257 ALA A CA 1
ATOM 2091 C C . ALA A 1 257 ? 8.238 5.707 -8.186 1.00 94.38 257 ALA A C 1
ATOM 2093 O O . ALA A 1 257 ? 7.565 6.220 -7.290 1.00 94.38 257 ALA A O 1
ATOM 2094 N N . TRP A 1 258 ? 8.624 4.429 -8.166 1.00 95.50 258 TRP A N 1
ATOM 2095 C CA . TRP A 1 258 ? 8.319 3.475 -7.103 1.00 95.50 258 TRP A CA 1
ATOM 2096 C C . TRP A 1 258 ? 8.808 3.951 -5.732 1.00 95.50 258 TRP A C 1
ATOM 2098 O O . TRP A 1 258 ? 8.018 3.976 -4.796 1.00 95.50 258 TRP A O 1
ATOM 2108 N N . GLU A 1 259 ? 10.053 4.421 -5.624 1.00 95.25 259 GLU A N 1
ATOM 2109 C CA . GLU A 1 259 ? 10.630 4.949 -4.375 1.00 95.25 259 GLU A CA 1
ATOM 2110 C C . GLU A 1 259 ? 9.714 5.973 -3.688 1.00 95.25 259 GLU A C 1
ATOM 2112 O O . GLU A 1 259 ? 9.497 5.933 -2.477 1.00 95.25 259 GLU A O 1
ATOM 2117 N N . LYS A 1 260 ? 9.113 6.877 -4.470 1.00 93.56 260 LYS A N 1
ATOM 2118 C CA . LYS A 1 260 ? 8.201 7.898 -3.937 1.00 93.56 260 LYS A CA 1
ATOM 2119 C C . LYS A 1 260 ? 6.929 7.272 -3.371 1.00 93.56 260 LYS A C 1
ATOM 2121 O O . LYS A 1 260 ? 6.499 7.646 -2.284 1.00 93.56 260 LYS A O 1
ATOM 2126 N N . VAL A 1 261 ? 6.343 6.318 -4.095 1.00 96.25 261 VAL A N 1
ATOM 2127 C CA . VAL A 1 261 ? 5.150 5.584 -3.649 1.00 96.25 261 VAL A CA 1
ATOM 2128 C C . VAL A 1 261 ? 5.455 4.792 -2.381 1.00 96.25 261 VAL A C 1
ATOM 2130 O O . VAL A 1 261 ? 4.696 4.869 -1.414 1.00 96.25 261 VAL A O 1
ATOM 2133 N N . PHE A 1 262 ? 6.571 4.064 -2.369 1.00 96.56 262 PHE A N 1
ATOM 2134 C CA . PHE A 1 262 ? 6.968 3.216 -1.254 1.00 96.56 262 PHE A CA 1
ATOM 2135 C C . PHE A 1 262 ? 7.163 4.021 0.034 1.00 96.56 262 PHE A C 1
ATOM 2137 O O . PHE A 1 262 ? 6.644 3.638 1.081 1.00 96.56 262 PHE A O 1
ATOM 2144 N N . LEU A 1 263 ? 7.826 5.180 -0.036 1.00 95.62 263 LEU A N 1
ATOM 2145 C CA . LEU A 1 263 ? 7.989 6.066 1.121 1.00 95.62 263 LEU A CA 1
ATOM 2146 C C . LEU A 1 263 ? 6.644 6.573 1.664 1.00 95.62 263 LEU A C 1
ATOM 2148 O O . LEU A 1 263 ? 6.454 6.652 2.881 1.00 95.62 263 LEU A O 1
ATOM 2152 N N . GLU A 1 264 ? 5.690 6.894 0.786 1.00 96.06 264 GLU A N 1
ATOM 2153 C CA . GLU A 1 264 ? 4.357 7.325 1.213 1.00 96.06 264 GLU A CA 1
ATOM 2154 C C . GLU A 1 264 ? 3.555 6.201 1.881 1.00 96.06 264 GLU A C 1
ATOM 2156 O O . GLU A 1 264 ? 2.913 6.462 2.908 1.00 96.06 264 GLU A O 1
ATOM 2161 N N . LEU A 1 265 ? 3.623 4.981 1.330 1.00 96.94 265 LEU A N 1
ATOM 2162 C CA . LEU A 1 265 ? 3.032 3.766 1.901 1.00 96.94 265 LEU A CA 1
ATOM 2163 C C . LEU A 1 265 ? 3.635 3.449 3.268 1.00 96.94 265 LEU A C 1
ATOM 2165 O O . LEU A 1 265 ? 2.905 3.326 4.249 1.00 96.94 265 LEU A O 1
ATOM 2169 N N . LYS A 1 266 ? 4.968 3.397 3.359 1.00 95.88 266 LYS A N 1
ATOM 2170 C CA . LYS A 1 266 ? 5.684 3.117 4.607 1.00 95.88 266 LYS A CA 1
ATOM 2171 C C . LYS A 1 266 ? 5.277 4.095 5.703 1.00 95.88 266 LYS A C 1
ATOM 2173 O O . LYS A 1 266 ? 4.852 3.682 6.777 1.00 95.88 266 LYS A O 1
ATOM 2178 N N . SER A 1 267 ? 5.308 5.392 5.406 1.00 95.69 267 SER A N 1
ATOM 2179 C CA . SER A 1 267 ? 4.911 6.403 6.383 1.00 95.69 267 SER A CA 1
ATOM 2180 C C . SER A 1 267 ? 3.415 6.311 6.745 1.00 95.69 267 SER A C 1
ATOM 2182 O O . SER A 1 267 ? 3.028 6.669 7.856 1.00 95.69 267 SER A O 1
ATOM 2184 N N . TYR A 1 268 ? 2.551 5.832 5.838 1.00 96.88 268 TYR A N 1
ATOM 2185 C CA . TYR A 1 268 ? 1.132 5.602 6.132 1.00 96.88 268 TYR A CA 1
ATOM 2186 C C . TYR A 1 268 ? 0.950 4.438 7.120 1.00 96.88 268 TYR A C 1
ATOM 2188 O O . TYR A 1 268 ? 0.183 4.562 8.082 1.00 96.88 268 TYR A O 1
ATOM 2196 N N . PHE A 1 269 ? 1.689 3.341 6.930 1.00 96.31 269 PHE A N 1
ATOM 2197 C CA . PHE A 1 269 ? 1.685 2.193 7.841 1.00 96.31 269 PHE A CA 1
ATOM 2198 C C . PHE A 1 269 ? 2.235 2.566 9.218 1.00 96.31 269 PHE A C 1
ATOM 2200 O O . PHE A 1 269 ? 1.607 2.260 10.231 1.00 96.31 269 PHE A O 1
ATOM 2207 N N . GLU A 1 270 ? 3.346 3.304 9.265 1.00 95.38 270 GLU A N 1
ATOM 2208 C CA . GLU A 1 270 ? 3.957 3.781 10.511 1.00 95.38 270 GLU A CA 1
ATOM 2209 C C . GLU A 1 270 ? 3.001 4.663 11.322 1.00 95.38 270 GLU A C 1
ATOM 2211 O O . GLU A 1 270 ? 2.840 4.457 12.526 1.00 95.38 270 GLU A O 1
ATOM 2216 N N . ASP A 1 271 ? 2.321 5.621 10.682 1.00 95.62 271 ASP A N 1
ATOM 2217 C CA . ASP A 1 271 ? 1.335 6.466 11.361 1.00 95.62 271 ASP A CA 1
ATOM 2218 C C . ASP A 1 271 ? 0.131 5.661 11.857 1.00 95.62 271 ASP A C 1
ATOM 2220 O O . ASP A 1 271 ? -0.336 5.876 12.981 1.00 95.62 271 ASP A O 1
ATOM 2224 N N . SER A 1 272 ? -0.342 4.709 11.050 1.00 94.81 272 SER A N 1
ATOM 2225 C CA . SER A 1 272 ? -1.431 3.809 11.428 1.00 94.81 272 SER A CA 1
ATOM 2226 C C . SER A 1 272 ? -1.058 2.981 12.656 1.00 94.81 272 SER A C 1
ATOM 2228 O O . SER A 1 272 ? -1.806 2.982 13.631 1.00 94.81 272 SER A O 1
ATOM 2230 N N . HIS A 1 273 ? 0.117 2.348 12.663 1.00 95.44 273 HIS A N 1
ATOM 2231 C CA . HIS A 1 273 ? 0.601 1.570 13.804 1.00 95.44 273 HIS A CA 1
ATOM 2232 C C . HIS A 1 273 ? 0.784 2.444 15.042 1.00 95.44 273 HIS A C 1
ATOM 2234 O O . HIS A 1 273 ? 0.209 2.174 16.094 1.00 95.44 273 HIS A O 1
ATOM 2240 N N . ARG A 1 274 ? 1.519 3.549 14.912 1.00 96.56 274 ARG A N 1
ATOM 2241 C CA . ARG A 1 274 ? 1.841 4.443 16.029 1.00 96.56 274 ARG A CA 1
ATOM 2242 C C . ARG A 1 274 ? 0.599 5.010 16.718 1.00 96.56 274 ARG A C 1
ATOM 2244 O O . ARG A 1 274 ? 0.627 5.250 17.924 1.00 96.56 274 ARG A O 1
ATOM 2251 N N . ILE A 1 275 ? -0.471 5.266 15.966 1.00 96.31 275 ILE A N 1
ATOM 2252 C CA . ILE A 1 275 ? -1.678 5.923 16.480 1.00 96.31 275 ILE A CA 1
ATOM 2253 C C . ILE A 1 275 ? -2.756 4.903 16.839 1.00 96.31 275 ILE A C 1
ATOM 2255 O O . ILE A 1 275 ? -3.305 4.964 17.941 1.00 96.31 275 ILE A O 1
ATOM 2259 N N . LEU A 1 276 ? -3.083 3.990 15.924 1.00 96.25 276 LEU A N 1
ATOM 2260 C CA . LEU A 1 276 ? -4.249 3.123 16.059 1.00 96.25 276 LEU A CA 1
ATOM 2261 C C . LEU A 1 276 ? -3.974 1.917 16.954 1.00 96.25 276 LEU A C 1
ATOM 2263 O O . LEU A 1 276 ? -4.845 1.588 17.755 1.00 96.25 276 LEU A O 1
ATOM 2267 N N . VAL A 1 277 ? -2.783 1.311 16.908 1.00 96.88 277 VAL A N 1
ATOM 2268 C CA . VAL A 1 277 ? -2.482 0.104 17.706 1.00 96.88 277 VAL A CA 1
ATOM 2269 C C . VAL A 1 277 ? -2.648 0.358 19.210 1.00 96.88 277 VAL A C 1
ATOM 2271 O O . VAL A 1 277 ? -3.433 -0.356 19.839 1.00 96.88 277 VAL A O 1
ATOM 2274 N N . PRO A 1 278 ? -2.078 1.427 19.813 1.00 97.75 278 PRO A N 1
ATOM 2275 C CA . PRO A 1 278 ? -2.296 1.704 21.234 1.00 97.75 278 PRO A CA 1
ATOM 2276 C C . PRO A 1 278 ? -3.760 1.997 21.580 1.00 97.75 278 PRO A C 1
ATOM 2278 O O . PRO A 1 278 ? -4.192 1.783 22.712 1.00 97.75 278 PRO A O 1
ATOM 2281 N N . MET A 1 279 ? -4.529 2.547 20.637 1.00 97.38 279 MET A N 1
ATOM 2282 C CA . MET A 1 279 ? -5.951 2.810 20.845 1.00 97.38 279 MET A CA 1
ATOM 2283 C C . MET A 1 279 ? -6.775 1.522 20.797 1.00 97.38 279 MET A C 1
ATOM 2285 O O . MET A 1 279 ? -7.651 1.339 21.642 1.00 97.38 279 MET A O 1
ATOM 2289 N N . VAL A 1 280 ? -6.467 0.627 19.856 1.00 97.69 280 VAL A N 1
ATOM 2290 C CA . VAL A 1 280 ? -7.093 -0.691 19.727 1.00 97.69 280 VAL A CA 1
ATOM 2291 C C . VAL A 1 280 ? -6.804 -1.541 20.957 1.00 97.69 280 VAL A C 1
ATOM 2293 O O . VAL A 1 280 ? -7.747 -2.043 21.566 1.00 97.69 280 VAL A O 1
ATOM 2296 N N . ALA A 1 281 ? -5.543 -1.602 21.393 1.00 97.94 281 ALA A N 1
ATOM 2297 C CA . ALA A 1 281 ? -5.125 -2.350 22.578 1.00 97.94 281 ALA A CA 1
ATOM 2298 C C . ALA A 1 281 ? -5.899 -1.948 23.849 1.00 97.94 281 ALA A C 1
ATOM 2300 O O . ALA A 1 281 ? -6.166 -2.781 24.710 1.00 97.94 281 ALA A O 1
ATOM 2301 N N . ARG A 1 282 ? -6.303 -0.672 23.968 1.00 98.00 282 ARG A N 1
ATOM 2302 C CA . ARG A 1 282 ? -7.106 -0.175 25.102 1.00 98.00 282 ARG A CA 1
ATOM 2303 C C . ARG A 1 282 ? -8.607 -0.446 24.977 1.00 98.00 282 ARG A C 1
ATOM 2305 O O . ARG A 1 282 ? -9.292 -0.477 25.994 1.00 98.00 282 ARG A O 1
ATOM 2312 N N . ALA A 1 283 ? -9.133 -0.560 23.758 1.00 97.94 283 ALA A N 1
ATOM 2313 C CA . ALA A 1 283 ? -10.575 -0.587 23.492 1.00 97.94 283 ALA A CA 1
ATOM 2314 C C . ALA A 1 283 ? -11.131 -1.985 23.161 1.00 97.94 283 ALA A C 1
ATOM 2316 O O . ALA A 1 283 ? -12.350 -2.196 23.195 1.00 97.94 283 ALA A O 1
ATOM 2317 N N . TYR A 1 284 ? -10.255 -2.930 22.823 1.00 98.19 284 TYR A N 1
ATOM 2318 C CA . TYR A 1 284 ? -10.615 -4.248 22.310 1.00 98.19 284 TYR A CA 1
ATOM 2319 C C . TYR A 1 284 ? -9.918 -5.373 23.066 1.00 98.19 284 TYR A C 1
ATOM 2321 O O . TYR A 1 284 ? -9.016 -5.148 23.869 1.00 98.19 284 TYR A O 1
ATOM 2329 N N . GLN A 1 285 ? -10.391 -6.592 22.825 1.00 97.31 285 GLN A N 1
ATOM 2330 C CA . GLN A 1 285 ? -9.815 -7.828 23.347 1.00 97.31 285 GLN A CA 1
ATOM 2331 C C . GLN A 1 285 ? -9.381 -8.737 22.187 1.00 97.31 285 GLN A C 1
ATOM 2333 O O . GLN A 1 285 ? -9.938 -8.618 21.091 1.00 97.31 285 GLN A O 1
ATOM 2338 N N . PRO A 1 286 ? -8.477 -9.708 22.412 1.00 96.88 286 PRO A N 1
ATOM 2339 C CA . PRO A 1 286 ? -8.061 -10.657 21.375 1.00 96.88 286 PRO A CA 1
ATOM 2340 C C . PRO A 1 286 ? -9.230 -11.389 20.693 1.00 96.88 286 PRO A C 1
ATOM 2342 O O . PRO A 1 286 ? -9.216 -11.628 19.490 1.00 96.88 286 PRO A O 1
ATOM 2345 N N . THR A 1 287 ? -10.303 -11.687 21.430 1.00 96.56 287 THR A N 1
ATOM 2346 C CA . THR A 1 287 ? -11.499 -12.340 20.871 1.00 96.56 287 THR A CA 1
ATOM 2347 C C . THR A 1 287 ? -12.299 -11.448 19.916 1.00 96.56 287 THR A C 1
ATOM 2349 O O . THR A 1 287 ? -13.035 -11.970 19.075 1.00 96.56 287 THR A O 1
ATOM 2352 N N . ASP A 1 288 ? -12.171 -10.120 20.016 1.00 97.12 288 ASP A N 1
ATOM 2353 C CA . ASP A 1 288 ? -12.772 -9.180 19.065 1.00 97.12 288 ASP A CA 1
ATOM 2354 C C . ASP A 1 288 ? -12.009 -9.199 17.726 1.00 97.12 288 ASP A C 1
ATOM 2356 O O . ASP A 1 288 ? -12.651 -9.173 16.674 1.00 97.12 288 ASP A O 1
ATOM 2360 N N . LYS A 1 289 ? -10.670 -9.329 17.758 1.00 95.38 289 LYS A N 1
ATOM 2361 C CA . LYS A 1 289 ? -9.815 -9.485 16.563 1.00 95.38 289 LYS A CA 1
ATOM 2362 C C . LYS A 1 289 ? -10.235 -10.710 15.747 1.00 95.38 289 LYS A C 1
ATOM 2364 O O . LYS A 1 289 ? -10.522 -10.581 14.564 1.00 95.38 289 LYS A O 1
ATOM 2369 N N . THR A 1 290 ? -10.374 -11.879 16.377 1.00 93.88 290 THR A N 1
ATOM 2370 C CA . THR A 1 290 ? -10.746 -13.119 15.665 1.00 93.88 290 THR A CA 1
ATOM 2371 C C . THR A 1 290 ? -12.085 -13.010 14.925 1.00 93.88 290 THR A C 1
ATOM 2373 O O . THR A 1 290 ? -12.281 -13.636 13.883 1.00 93.88 290 THR A O 1
ATOM 2376 N N . LYS A 1 291 ? -13.039 -12.228 15.453 1.00 96.12 291 LYS A N 1
ATOM 2377 C CA . LYS A 1 291 ? -14.320 -11.979 14.771 1.00 96.12 291 LYS A CA 1
ATOM 2378 C C . LYS A 1 291 ? -14.124 -11.102 13.538 1.00 96.12 291 LYS A C 1
ATOM 2380 O O . LYS A 1 291 ? -14.631 -11.458 12.480 1.00 96.12 291 LYS A O 1
ATOM 2385 N N . LEU A 1 292 ? -13.362 -10.016 13.676 1.00 95.88 292 LEU A N 1
ATOM 2386 C CA . LEU A 1 292 ? -13.019 -9.122 12.570 1.00 95.88 292 LEU A CA 1
ATOM 2387 C C . LEU A 1 292 ? -12.306 -9.880 11.442 1.00 95.88 292 LEU A C 1
ATOM 2389 O O . LEU A 1 292 ? -12.702 -9.780 10.287 1.00 95.88 292 LEU A O 1
ATOM 2393 N N . GLU A 1 293 ? -11.304 -10.693 11.768 1.00 93.88 293 GLU A N 1
ATOM 2394 C CA . GLU A 1 293 ? -10.562 -11.475 10.771 1.00 93.88 293 GLU A CA 1
ATOM 2395 C C . GLU A 1 293 ? -11.445 -12.474 10.036 1.00 93.88 293 GLU A C 1
ATOM 2397 O O . GLU A 1 293 ? -11.312 -12.651 8.829 1.00 93.88 293 GLU A O 1
ATOM 2402 N N . ARG A 1 294 ? -12.389 -13.103 10.743 1.00 93.50 294 ARG A N 1
ATOM 2403 C CA . ARG A 1 294 ? -13.364 -13.997 10.119 1.00 93.50 294 ARG A CA 1
ATOM 2404 C C . ARG A 1 294 ? -14.276 -13.245 9.150 1.00 93.50 294 ARG A C 1
ATOM 2406 O O . ARG A 1 294 ? -14.564 -13.766 8.075 1.00 93.50 294 ARG A O 1
ATOM 2413 N N . GLU A 1 295 ? -14.727 -12.045 9.515 1.00 95.19 295 GLU A N 1
ATOM 2414 C CA . GLU A 1 295 ? -15.533 -11.186 8.637 1.00 95.19 295 GLU A CA 1
ATOM 2415 C C . GLU A 1 295 ? -14.753 -10.796 7.375 1.00 95.19 295 GLU A C 1
ATOM 2417 O O . GLU A 1 295 ? -15.261 -10.988 6.269 1.00 95.19 295 GLU A O 1
ATOM 2422 N N . ILE A 1 296 ? -13.500 -10.351 7.529 1.00 93.62 296 ILE A N 1
ATOM 2423 C CA . ILE A 1 296 ? -12.625 -10.013 6.399 1.00 93.62 296 ILE A CA 1
ATOM 2424 C C . ILE A 1 296 ? -12.384 -11.246 5.521 1.00 93.62 296 ILE A C 1
ATOM 2426 O O . ILE A 1 296 ? -12.569 -11.183 4.310 1.00 93.62 296 ILE A O 1
ATOM 2430 N N . PHE A 1 297 ? -12.047 -12.395 6.109 1.00 90.81 297 PHE A N 1
ATOM 2431 C CA . PHE A 1 297 ? -11.811 -13.631 5.362 1.00 90.81 297 PHE A CA 1
ATOM 2432 C C . PHE A 1 297 ? -13.032 -14.056 4.535 1.00 90.81 297 PHE A C 1
ATOM 2434 O O . PHE A 1 297 ? -12.898 -14.424 3.367 1.00 90.81 297 PHE A O 1
ATOM 2441 N N . HIS A 1 298 ? -14.237 -13.991 5.110 1.00 92.06 298 HIS A N 1
ATOM 2442 C CA . HIS A 1 298 ? -15.462 -14.306 4.376 1.00 92.06 298 HIS A CA 1
ATOM 2443 C C . HIS A 1 298 ? -15.733 -13.322 3.238 1.00 92.06 298 HIS A C 1
ATOM 2445 O O . HIS A 1 298 ? -16.150 -13.757 2.165 1.00 92.06 298 HIS A O 1
ATOM 2451 N N . TYR A 1 299 ? -15.475 -12.030 3.452 1.00 91.94 299 TYR A N 1
ATOM 2452 C CA . TYR A 1 299 ? -15.583 -11.018 2.406 1.00 91.94 299 TYR A CA 1
ATOM 2453 C C . TYR A 1 299 ? -14.614 -11.292 1.252 1.00 91.94 299 TYR A C 1
ATOM 2455 O O . TYR A 1 299 ? -15.044 -11.354 0.101 1.00 91.94 299 TYR A O 1
ATOM 2463 N N . LEU A 1 300 ? -13.334 -11.520 1.551 1.00 90.12 300 LEU A N 1
ATOM 2464 C CA . LEU A 1 300 ? -12.309 -11.768 0.537 1.00 90.12 300 LEU A CA 1
ATOM 2465 C C . LEU A 1 300 ? -12.610 -13.031 -0.270 1.00 90.12 300 LEU A C 1
ATOM 2467 O O . LEU A 1 300 ? -12.594 -13.011 -1.498 1.00 90.12 300 LEU A O 1
ATOM 2471 N N . LYS A 1 301 ? -12.990 -14.113 0.417 1.00 87.88 301 LYS A N 1
ATOM 2472 C CA . LYS A 1 301 ? -13.394 -15.363 -0.233 1.00 87.88 301 LYS A CA 1
ATOM 2473 C C . LYS A 1 301 ? -14.648 -15.195 -1.098 1.00 87.88 301 LYS A C 1
ATOM 2475 O O . LYS A 1 301 ? -14.768 -15.856 -2.123 1.00 87.88 301 LYS A O 1
ATOM 2480 N N . GLY A 1 302 ? -15.595 -14.358 -0.677 1.00 90.06 302 GLY A N 1
ATOM 2481 C CA . GLY A 1 302 ? -16.840 -14.114 -1.408 1.00 90.06 302 GLY A CA 1
ATOM 2482 C C . GLY A 1 302 ? -16.668 -13.286 -2.683 1.00 90.06 302 GLY A C 1
ATOM 2483 O O . GLY A 1 302 ? -17.485 -13.420 -3.588 1.00 90.06 302 GLY A O 1
ATOM 2484 N N . ASN A 1 303 ? -15.618 -12.465 -2.760 1.00 87.69 303 ASN A N 1
ATOM 2485 C CA . ASN A 1 303 ? -15.322 -11.600 -3.907 1.00 87.69 303 ASN A CA 1
ATOM 2486 C C . ASN A 1 303 ? -14.219 -12.154 -4.826 1.00 87.69 303 ASN A C 1
ATOM 2488 O O . ASN A 1 303 ? -13.807 -11.455 -5.743 1.00 87.69 303 ASN A O 1
ATOM 2492 N N . ASP A 1 304 ? -13.762 -13.391 -4.597 1.00 87.62 304 ASP A N 1
ATOM 2493 C CA . ASP A 1 304 ? -12.677 -14.033 -5.360 1.00 87.62 304 ASP A CA 1
ATOM 2494 C C . ASP A 1 304 ? -11.353 -13.237 -5.344 1.00 87.62 304 ASP A C 1
ATOM 2496 O O . ASP A 1 304 ? -10.579 -13.236 -6.297 1.00 87.62 304 ASP A O 1
ATOM 2500 N N . GLU A 1 305 ? -11.072 -12.552 -4.231 1.00 85.25 305 GLU A N 1
ATOM 2501 C CA . GLU A 1 305 ? -9.866 -11.732 -4.041 1.00 85.25 305 GLU A CA 1
ATOM 2502 C C . GLU A 1 305 ? -8.682 -12.629 -3.622 1.00 85.25 305 GLU A C 1
ATOM 2504 O O . GLU A 1 305 ? -8.188 -12.562 -2.491 1.00 85.25 305 GLU A O 1
ATOM 2509 N N . ALA A 1 306 ? -8.275 -13.540 -4.515 1.00 81.69 306 ALA A N 1
ATOM 2510 C CA . ALA A 1 306 ? -7.323 -14.620 -4.236 1.00 81.69 306 ALA A CA 1
ATOM 2511 C C . ALA A 1 306 ? -5.987 -14.132 -3.645 1.00 81.69 306 ALA A C 1
ATOM 2513 O O . ALA A 1 306 ? -5.472 -14.757 -2.716 1.00 81.69 306 ALA A O 1
ATOM 2514 N N . ASP A 1 307 ? -5.466 -12.996 -4.112 1.00 77.00 307 ASP A N 1
ATOM 2515 C CA . ASP A 1 307 ? -4.184 -12.443 -3.652 1.00 77.00 307 ASP A CA 1
ATOM 2516 C C . ASP A 1 307 ? -4.252 -11.957 -2.200 1.00 77.00 307 ASP A C 1
ATOM 2518 O O . ASP A 1 307 ? -3.366 -12.228 -1.386 1.00 77.00 307 ASP A O 1
ATOM 2522 N N . LEU A 1 308 ? -5.354 -11.305 -1.819 1.00 76.56 308 LEU A N 1
ATOM 2523 C CA . LEU A 1 308 ? -5.584 -10.899 -0.432 1.00 76.56 308 LEU A CA 1
ATOM 2524 C C . LEU A 1 308 ? -5.833 -12.107 0.468 1.00 76.56 308 LEU A C 1
ATOM 2526 O O . LEU A 1 308 ? -5.335 -12.148 1.593 1.00 76.56 308 LEU A O 1
ATOM 2530 N N . VAL A 1 309 ? -6.550 -13.118 -0.024 1.00 80.06 309 VAL A N 1
ATOM 2531 C CA . VAL A 1 309 ? -6.699 -14.395 0.687 1.00 80.06 309 VAL A CA 1
ATOM 2532 C C . VAL A 1 309 ? -5.330 -15.044 0.918 1.00 80.06 309 VAL A C 1
ATOM 2534 O O . VAL A 1 309 ? -5.056 -15.526 2.019 1.00 80.06 309 VAL A O 1
ATOM 2537 N N . TYR A 1 310 ? -4.447 -15.021 -0.080 1.00 79.06 310 TYR A N 1
ATOM 2538 C CA . TYR A 1 310 ? -3.093 -15.552 0.027 1.00 79.06 310 TYR A CA 1
ATOM 2539 C C . TYR A 1 310 ? -2.244 -14.786 1.048 1.00 79.06 310 TYR A C 1
ATOM 2541 O O . TYR A 1 310 ? -1.623 -15.418 1.905 1.00 79.06 310 TYR A O 1
ATOM 2549 N N . ALA A 1 311 ? -2.285 -13.450 1.045 1.00 73.75 311 ALA A N 1
ATOM 2550 C CA . ALA A 1 311 ? -1.622 -12.626 2.060 1.00 73.75 311 ALA A CA 1
ATOM 2551 C C . ALA A 1 311 ? -2.109 -12.963 3.486 1.00 73.75 311 ALA A C 1
ATOM 2553 O O . ALA A 1 311 ? -1.301 -13.115 4.409 1.00 73.75 311 ALA A O 1
ATOM 2554 N N . PHE A 1 312 ? -3.420 -13.177 3.656 1.00 74.88 312 PHE A N 1
ATOM 2555 C CA . PHE A 1 312 ? -4.017 -13.647 4.912 1.00 74.88 312 PHE A CA 1
ATOM 2556 C C . PHE A 1 312 ? -3.490 -15.021 5.345 1.00 74.88 312 PHE A C 1
ATOM 2558 O O . PHE A 1 312 ? -3.248 -15.248 6.534 1.00 74.88 312 PHE A O 1
ATOM 2565 N N . TYR A 1 313 ? -3.305 -15.950 4.405 1.00 78.00 313 TYR A N 1
ATOM 2566 C CA . TYR A 1 313 ? -2.743 -17.266 4.706 1.00 78.00 313 TYR A CA 1
ATOM 2567 C C . TYR A 1 313 ? -1.261 -17.202 5.056 1.00 78.00 313 TYR A C 1
ATOM 2569 O O . TYR A 1 313 ? -0.861 -17.824 6.037 1.00 78.00 313 TYR A O 1
ATOM 2577 N N . GLN A 1 314 ? -0.457 -16.442 4.311 1.00 75.38 314 GLN A N 1
ATOM 2578 C CA . GLN A 1 314 ? 0.977 -16.324 4.577 1.00 75.38 314 GLN A CA 1
ATOM 2579 C C . GLN A 1 314 ? 1.264 -15.801 5.988 1.00 75.38 314 GLN A C 1
ATOM 2581 O O . GLN A 1 314 ? 2.172 -16.308 6.643 1.00 75.38 314 GLN A O 1
ATOM 2586 N N . CYS A 1 315 ? 0.479 -14.833 6.472 1.00 66.19 315 CYS A N 1
ATOM 2587 C CA . CYS A 1 315 ? 0.652 -14.285 7.819 1.00 66.19 315 CYS A CA 1
ATOM 2588 C C . CYS A 1 315 ? 0.218 -15.270 8.921 1.00 66.19 315 CYS A C 1
ATOM 2590 O O . CYS A 1 315 ? 0.862 -15.349 9.960 1.00 66.19 315 CYS A O 1
ATOM 2592 N N . ASN A 1 316 ? -0.843 -16.056 8.697 1.00 61.88 316 ASN A N 1
ATOM 2593 C CA . ASN A 1 316 ? -1.322 -17.047 9.672 1.00 61.88 316 ASN A CA 1
ATOM 2594 C C . ASN A 1 316 ? -0.499 -18.348 9.688 1.00 61.88 316 ASN A C 1
ATOM 2596 O O . ASN A 1 316 ? -0.487 -19.069 10.685 1.00 61.88 316 ASN A O 1
ATOM 2600 N N . TRP A 1 317 ? 0.161 -18.696 8.583 1.00 52.69 317 TRP A N 1
ATOM 2601 C CA . TRP A 1 317 ? 0.936 -19.935 8.501 1.00 52.69 317 TRP A CA 1
ATOM 2602 C C . TRP A 1 317 ? 2.252 -19.845 9.279 1.00 52.69 317 TRP A C 1
ATOM 2604 O O . TRP A 1 317 ? 2.688 -20.837 9.852 1.00 52.69 317 TRP A O 1
ATOM 2614 N N . THR A 1 318 ? 2.853 -18.654 9.371 1.00 53.12 318 THR A N 1
ATOM 2615 C CA . THR A 1 318 ? 4.077 -18.445 10.158 1.00 53.12 318 THR A CA 1
ATOM 2616 C C . THR A 1 318 ? 3.857 -18.564 11.665 1.00 53.12 318 THR A C 1
ATOM 2618 O O . THR A 1 318 ? 4.786 -18.931 12.363 1.00 53.12 318 THR A O 1
ATOM 2621 N N . SER A 1 319 ? 2.646 -18.315 12.173 1.00 50.41 319 SER A N 1
ATOM 2622 C CA . SER A 1 319 ? 2.349 -18.356 13.614 1.00 50.41 319 SER A CA 1
ATOM 2623 C C . SER A 1 319 ? 1.871 -19.718 14.132 1.00 50.41 319 SER A C 1
ATOM 2625 O O . SER A 1 319 ? 1.589 -19.856 15.316 1.00 50.41 319 SER A O 1
ATOM 2627 N N . SER A 1 320 ? 1.735 -20.724 13.262 1.00 44.47 320 SER A N 1
ATOM 2628 C CA . SER A 1 320 ? 1.244 -22.066 13.628 1.00 44.47 320 SER A CA 1
ATOM 2629 C C . SER A 1 320 ? 2.324 -23.155 13.601 1.00 44.47 320 SER A C 1
ATOM 2631 O O . SER A 1 320 ? 1.998 -24.333 13.761 1.00 44.47 320 SER A O 1
ATOM 2633 N N . GLN A 1 321 ? 3.591 -22.780 13.393 1.00 43.16 321 GLN A N 1
ATOM 2634 C CA . GLN A 1 321 ? 4.735 -23.703 13.398 1.00 43.16 321 GLN A CA 1
ATOM 2635 C C . GLN A 1 321 ? 5.609 -23.643 14.661 1.00 43.16 321 GLN A C 1
ATOM 2637 O O . GLN A 1 321 ? 6.515 -24.469 14.770 1.00 43.16 321 GLN A O 1
ATOM 2642 N N . ASP A 1 322 ? 5.293 -22.759 15.610 1.00 40.66 322 ASP A N 1
ATOM 2643 C CA . ASP A 1 322 ? 5.925 -22.662 16.936 1.00 40.66 322 ASP A CA 1
ATOM 2644 C C . ASP A 1 322 ? 4.949 -23.079 18.052 1.00 40.66 322 ASP A C 1
ATOM 2646 O O . ASP A 1 322 ? 5.406 -23.671 19.059 1.00 40.66 322 ASP A O 1
#

Foldseek 3Di:
DDDPDDDDPVRVVVLLVVLLVVLVPDDLVVLLVVLVLVVVLCVVCVVVCVVLVCDPVNVVLSVVLNVVVVVVDHDSVSSSSNVVSVVVVVVSCVPPPVVSVVVSPPPDDDDDDDDDDPPPDDQLDLDDQDQDQAPPALLLNLLRLLLNLLSVLSNVLSVLLNVCLVVLVVDDLVSLVVSLVSLVLSLVSLVVSVVLCVPFVVVLLVVQFDCCPACPPPVNLVVLVSVLSVLSVVLSCLVVCSVPDRSSVSSVVSVVSVVVSVVSSVVSSVRCCVPRSVSCSVGDDSVSSVVSLVVSLVVCVVVVVVSSNVSNCVSVVVVPPD